Protein AF-0000000086944439 (afdb_homodimer)

Organism: Bombyx mandarina (NCBI:txid7092)

Structure (mmCIF, N/CA/C/O backbone):
data_AF-0000000086944439-model_v1
#
loop_
_entity.id
_entity.type
_entity.pdbx_description
1 polymer 'Uncharacterized protein LOC114242971 isoform X1'
#
loop_
_atom_site.group_PDB
_atom_site.id
_atom_site.type_symbol
_atom_site.label_atom_id
_atom_site.label_alt_id
_atom_site.label_comp_id
_atom_site.label_asym_id
_atom_site.label_entity_id
_atom_site.label_seq_id
_atom_site.pdbx_PDB_ins_code
_atom_site.Cartn_x
_atom_site.Cartn_y
_atom_site.Cartn_z
_atom_site.occupancy
_atom_site.B_iso_or_equiv
_atom_site.auth_seq_id
_atom_site.auth_comp_id
_atom_site.auth_asym_id
_atom_site.auth_atom_id
_atom_site.pdbx_PDB_model_num
ATOM 1 N N . MET A 1 1 ? 23.969 -6.934 -86.125 1 33.81 1 MET A N 1
ATOM 2 C CA . MET A 1 1 ? 22.812 -7.312 -85.312 1 33.81 1 MET A CA 1
ATOM 3 C C . MET A 1 1 ? 23.25 -7.699 -83.875 1 33.81 1 MET A C 1
ATOM 5 O O . MET A 1 1 ? 23.734 -8.812 -83.688 1 33.81 1 MET A O 1
ATOM 9 N N . GLU A 1 2 ? 23.938 -6.773 -83.125 1 45.03 2 GLU A N 1
ATOM 10 C CA . GLU A 1 2 ? 24.453 -6.695 -81.75 1 45.03 2 GLU A CA 1
ATOM 11 C C . GLU A 1 2 ? 23.359 -6.973 -80.75 1 45.03 2 GLU A C 1
ATOM 13 O O . GLU A 1 2 ? 22.328 -6.301 -80.75 1 45.03 2 GLU A O 1
ATOM 18 N N . LYS A 1 3 ? 23.062 -8.305 -80.375 1 44.44 3 LYS A N 1
ATOM 19 C CA . LYS A 1 3 ? 22.219 -8.852 -79.312 1 44.44 3 LYS A CA 1
ATOM 20 C C . LYS A 1 3 ? 22.484 -8.172 -78 1 44.44 3 LYS A C 1
ATOM 22 O O . LYS A 1 3 ? 23.641 -8.07 -77.562 1 44.44 3 LYS A O 1
ATOM 27 N N . LEU A 1 4 ? 21.719 -7.094 -77.688 1 44.31 4 LEU A N 1
ATOM 28 C CA . LEU A 1 4 ? 21.578 -6.375 -76.438 1 44.31 4 LEU A CA 1
ATOM 29 C C . LEU A 1 4 ? 21.25 -7.336 -75.25 1 44.31 4 LEU A C 1
ATOM 31 O O . LEU A 1 4 ? 20.156 -7.914 -75.25 1 44.31 4 LEU A O 1
ATOM 35 N N . VAL A 1 5 ? 22.156 -8.211 -74.938 1 44.09 5 VAL A N 1
ATOM 36 C CA . VAL A 1 5 ? 21.922 -9.047 -73.75 1 44.09 5 VAL A CA 1
ATOM 37 C C . VAL A 1 5 ? 21.641 -8.164 -72.562 1 44.09 5 VAL A C 1
ATOM 39 O O . VAL A 1 5 ? 22.5 -7.371 -72.125 1 44.09 5 VAL A O 1
ATOM 42 N N . LEU A 1 6 ? 20.406 -7.633 -72.438 1 39.06 6 LEU A N 1
ATOM 43 C CA . LEU A 1 6 ? 19.938 -6.941 -71.25 1 39.06 6 LEU A CA 1
ATOM 44 C C . LEU A 1 6 ? 20.141 -7.809 -70 1 39.06 6 LEU A C 1
ATOM 46 O O . LEU A 1 6 ? 19.547 -8.883 -69.875 1 39.06 6 LEU A O 1
ATOM 50 N N . CYS A 1 7 ? 21.344 -7.789 -69.375 1 41.06 7 CYS A N 1
ATOM 51 C CA . CYS A 1 7 ? 21.656 -8.367 -68.062 1 41.06 7 CYS A CA 1
ATOM 52 C C . CYS A 1 7 ? 20.75 -7.812 -67 1 41.06 7 CYS A C 1
ATOM 54 O O . CYS A 1 7 ? 20.797 -6.621 -66.688 1 41.06 7 CYS A O 1
ATOM 56 N N . LEU A 1 8 ? 19.453 -8.242 -67 1 41.47 8 LEU A N 1
ATOM 57 C CA . LEU A 1 8 ? 18.562 -7.922 -65.875 1 41.47 8 LEU A CA 1
ATOM 58 C C . LEU A 1 8 ? 19.203 -8.266 -64.562 1 41.47 8 LEU A C 1
ATOM 60 O O . LEU A 1 8 ? 19.5 -9.43 -64.312 1 41.47 8 LEU A O 1
ATOM 64 N N . VAL A 1 9 ? 20.094 -7.383 -64.062 1 43.81 9 VAL A N 1
ATOM 65 C CA . VAL A 1 9 ? 20.641 -7.426 -62.688 1 43.81 9 VAL A CA 1
ATOM 66 C C . VAL A 1 9 ? 19.5 -7.434 -61.688 1 43.81 9 VAL A C 1
ATOM 68 O O . VAL A 1 9 ? 18.75 -6.465 -61.562 1 43.81 9 VAL A O 1
ATOM 71 N N . LEU A 1 10 ? 18.781 -8.562 -61.531 1 42.03 10 LEU A N 1
ATOM 72 C CA . LEU A 1 10 ? 17.828 -8.695 -60.438 1 42.03 10 LEU A CA 1
ATOM 73 C C . LEU A 1 10 ? 18.469 -8.391 -59.094 1 42.03 10 LEU A C 1
ATOM 75 O O . LEU A 1 10 ? 19.406 -9.078 -58.688 1 42.03 10 LEU A O 1
ATOM 79 N N . PHE A 1 11 ? 18.594 -7.109 -58.719 1 45.41 11 PHE A N 1
ATOM 80 C CA . PHE A 1 11 ? 18.984 -6.68 -57.375 1 45.41 11 PHE A CA 1
ATOM 81 C C . PHE A 1 11 ? 18.094 -7.332 -56.312 1 45.41 11 PHE A C 1
ATOM 83 O O . PHE A 1 11 ? 16.906 -7.023 -56.219 1 45.41 11 PHE A O 1
ATOM 90 N N . ALA A 1 12 ? 18.266 -8.609 -56.062 1 46.25 12 ALA A N 1
ATOM 91 C CA . ALA A 1 12 ? 17.625 -9.227 -54.906 1 46.25 12 ALA A CA 1
ATOM 92 C C . ALA A 1 12 ? 17.875 -8.398 -53.656 1 46.25 12 ALA A C 1
ATOM 94 O O . ALA A 1 12 ? 19.016 -8.242 -53.219 1 46.25 12 ALA A O 1
ATOM 95 N N . VAL A 1 13 ? 17.188 -7.246 -53.531 1 44.31 13 VAL A N 1
ATOM 96 C CA . VAL A 1 13 ? 17.141 -6.543 -52.25 1 44.31 13 VAL A CA 1
ATOM 97 C C . VAL A 1 13 ? 16.891 -7.539 -51.125 1 44.31 13 VAL A C 1
ATOM 99 O O . VAL A 1 13 ? 15.844 -8.18 -51.062 1 44.31 13 VAL A O 1
ATOM 102 N N . VAL A 1 14 ? 17.938 -8.305 -50.75 1 45.06 14 VAL A N 1
ATOM 103 C CA . VAL A 1 14 ? 17.938 -9.023 -49.469 1 45.06 14 VAL A CA 1
ATOM 104 C C . VAL A 1 14 ? 17.5 -8.078 -48.344 1 45.06 14 VAL A C 1
ATOM 106 O O . VAL A 1 14 ? 18.188 -7.109 -48.062 1 45.06 14 VAL A O 1
ATOM 109 N N . ALA A 1 15 ? 16.188 -7.715 -48.375 1 39.72 15 ALA A N 1
ATOM 110 C CA . ALA A 1 15 ? 15.688 -7.09 -47.156 1 39.72 15 ALA A CA 1
ATOM 111 C C . ALA A 1 15 ? 16.25 -7.789 -45.938 1 39.72 15 ALA A C 1
ATOM 113 O O . ALA A 1 15 ? 15.914 -8.945 -45.656 1 39.72 15 ALA A O 1
ATOM 114 N N . VAL A 1 16 ? 17.531 -7.477 -45.594 1 40.31 16 VAL A N 1
ATOM 115 C CA . VAL A 1 16 ? 18.031 -7.762 -44.25 1 40.31 16 VAL A CA 1
ATOM 116 C C . VAL A 1 16 ? 16.984 -7.363 -43.188 1 40.31 16 VAL A C 1
ATOM 118 O O . VAL A 1 16 ? 16.75 -6.172 -42.969 1 40.31 16 VAL A O 1
ATOM 121 N N . GLN A 1 17 ? 15.719 -7.945 -43.25 1 35.09 17 GLN A N 1
ATOM 122 C CA . GLN A 1 17 ? 14.977 -7.766 -42.031 1 35.09 17 GLN A CA 1
ATOM 123 C C . GLN A 1 17 ? 15.898 -7.891 -40.812 1 35.09 17 GLN A C 1
ATOM 125 O O . GLN A 1 17 ? 16.406 -8.969 -40.531 1 35.09 17 GLN A O 1
ATOM 130 N N . ALA A 1 18 ? 16.703 -6.953 -40.531 1 36.53 18 ALA A N 1
ATOM 131 C CA . ALA A 1 18 ? 17.312 -6.863 -39.188 1 36.53 18 ALA A CA 1
ATOM 132 C C . ALA A 1 18 ? 16.297 -7.219 -38.094 1 36.53 18 ALA A C 1
ATOM 134 O O . ALA A 1 18 ? 15.383 -6.441 -37.812 1 36.53 18 ALA A O 1
ATOM 135 N N . ARG A 1 19 ? 15.898 -8.539 -38 1 34.03 19 ARG A N 1
ATOM 136 C CA . ARG A 1 19 ? 15.336 -8.906 -36.688 1 34.03 19 ARG A CA 1
ATOM 137 C C . ARG A 1 19 ? 16.125 -8.266 -35.562 1 34.03 19 ARG A C 1
ATOM 139 O O . ARG A 1 19 ? 17.328 -8.508 -35.406 1 34.03 19 ARG A O 1
ATOM 146 N N . HIS A 1 20 ? 15.891 -6.996 -35.344 1 32.09 20 HIS A N 1
ATOM 147 C CA . HIS A 1 20 ? 16.328 -6.527 -34.031 1 32.09 20 HIS A CA 1
ATOM 148 C C . HIS A 1 20 ? 16.156 -7.613 -33 1 32.09 20 HIS A C 1
ATOM 150 O O . HIS A 1 20 ? 15.031 -8.008 -32.688 1 32.09 20 HIS A O 1
ATOM 156 N N . GLN A 1 21 ? 17.047 -8.648 -33.031 1 26.58 21 GLN A N 1
ATOM 157 C CA . GLN A 1 21 ? 17.109 -9.523 -31.844 1 26.58 21 GLN A CA 1
ATOM 158 C C . GLN A 1 21 ? 17.125 -8.719 -30.562 1 26.58 21 GLN A C 1
ATOM 160 O O . GLN A 1 21 ? 17.938 -7.816 -30.375 1 26.58 21 GLN A O 1
ATOM 165 N N . PHE A 1 22 ? 15.969 -8.266 -30.062 1 31.28 22 PHE A N 1
ATOM 166 C CA . PHE A 1 22 ? 16.016 -7.855 -28.656 1 31.28 22 PHE A CA 1
ATOM 167 C C . PHE A 1 22 ? 17 -8.703 -27.875 1 31.28 22 PHE A C 1
ATOM 169 O O . PHE A 1 22 ? 17.062 -9.922 -28.062 1 31.28 22 PHE A O 1
ATOM 176 N N . PRO A 1 23 ? 18.141 -8.133 -27.531 1 33.22 23 PRO A N 1
ATOM 177 C CA . PRO A 1 23 ? 19.031 -8.984 -26.734 1 33.22 23 PRO A CA 1
ATOM 178 C C . PRO A 1 23 ? 18.281 -9.93 -25.797 1 33.22 23 PRO A C 1
ATOM 180 O O . PRO A 1 23 ? 17.359 -9.508 -25.094 1 33.22 23 PRO A O 1
ATOM 183 N N . ARG A 1 24 ? 18.109 -11.188 -26.141 1 28.16 24 ARG A N 1
ATOM 184 C CA . ARG A 1 24 ? 17.766 -12.25 -25.188 1 28.16 24 ARG A CA 1
ATOM 185 C C . ARG A 1 24 ? 18.484 -12.039 -23.859 1 28.16 24 ARG A C 1
ATOM 187 O O . ARG A 1 24 ? 19.703 -11.93 -23.812 1 28.16 24 ARG A O 1
ATOM 194 N N . VAL A 1 25 ? 17.984 -11.211 -22.938 1 34.41 25 VAL A N 1
ATOM 195 C CA . VAL A 1 25 ? 18.453 -11.484 -21.578 1 34.41 25 VAL A CA 1
ATOM 196 C C . VAL A 1 25 ? 18.859 -12.953 -21.453 1 34.41 25 VAL A C 1
ATOM 198 O O . VAL A 1 25 ? 18.062 -13.852 -21.734 1 34.41 25 VAL A O 1
ATOM 201 N N . SER A 1 26 ? 20.047 -13.344 -21.828 1 33.25 26 SER A N 1
ATOM 202 C CA . SER A 1 26 ? 20.516 -14.656 -21.375 1 33.25 26 SER A CA 1
ATOM 203 C C . SER A 1 26 ? 19.75 -15.109 -20.141 1 33.25 26 SER A C 1
ATOM 205 O O . SER A 1 26 ? 19.875 -14.508 -19.062 1 33.25 26 SER A O 1
ATOM 207 N N . GLU A 1 27 ? 18.5 -15.562 -20.312 1 36.06 27 GLU A N 1
ATOM 208 C CA . GLU A 1 27 ? 17.891 -16.359 -19.266 1 36.06 27 GLU A CA 1
ATOM 209 C C . GLU A 1 27 ? 18.906 -17.281 -18.594 1 36.06 27 GLU A C 1
ATOM 211 O O . GLU A 1 27 ? 19.344 -18.281 -19.188 1 36.06 27 GLU A O 1
ATOM 216 N N . ARG A 1 28 ? 20.016 -16.859 -18.109 1 35.91 28 ARG A N 1
ATOM 217 C CA . ARG A 1 28 ? 20.609 -17.891 -17.266 1 35.91 28 ARG A CA 1
ATOM 218 C C . ARG A 1 28 ? 19.562 -18.922 -16.828 1 35.91 28 ARG A C 1
ATOM 220 O O . ARG A 1 28 ? 18.484 -18.547 -16.391 1 35.91 28 ARG A O 1
ATOM 227 N N . LEU A 1 29 ? 19.578 -20.141 -17.281 1 39 29 LEU A N 1
ATOM 228 C CA . LEU A 1 29 ? 18.766 -21.328 -17.078 1 39 29 LEU A CA 1
ATOM 229 C C . LEU A 1 29 ? 18.094 -21.297 -15.703 1 39 29 LEU A C 1
ATOM 231 O O . LEU A 1 29 ? 16.875 -21.344 -15.602 1 39 29 LEU A O 1
ATOM 235 N N . GLY A 1 30 ? 18.672 -22.344 -14.75 1 38.16 30 GLY A N 1
ATOM 236 C CA . GLY A 1 30 ? 18.031 -23.25 -13.789 1 38.16 30 GLY A CA 1
ATOM 237 C C . GLY A 1 30 ? 17.578 -22.547 -12.523 1 38.16 30 GLY A C 1
ATOM 238 O O . GLY A 1 30 ? 17.047 -23.172 -11.617 1 38.16 30 GLY A O 1
ATOM 239 N N . GLU A 1 31 ? 18.531 -21.641 -12.031 1 48.97 31 GLU A N 1
ATOM 240 C CA . GLU A 1 31 ? 18.094 -21.359 -10.672 1 48.97 31 GLU A CA 1
ATOM 241 C C . GLU A 1 31 ? 16.812 -20.531 -10.656 1 48.97 31 GLU A C 1
ATOM 243 O O . GLU A 1 31 ? 16.703 -19.547 -11.391 1 48.97 31 GLU A O 1
ATOM 248 N N . PRO A 1 32 ? 15.664 -21.062 -10.312 1 55.81 32 PRO A N 1
ATOM 249 C CA . PRO A 1 32 ? 14.359 -20.406 -10.227 1 55.81 32 PRO A CA 1
ATOM 250 C C . PRO A 1 32 ? 14.461 -18.984 -9.695 1 55.81 32 PRO A C 1
ATOM 252 O O . PRO A 1 32 ? 15.156 -18.734 -8.711 1 55.81 32 PRO A O 1
ATOM 255 N N . PHE A 1 33 ? 14.453 -17.938 -10.633 1 65.19 33 PHE A N 1
ATOM 256 C CA . PHE A 1 33 ? 14.344 -16.562 -10.195 1 65.19 33 PHE A CA 1
ATOM 257 C C . PHE A 1 33 ? 13.391 -16.438 -9.016 1 65.19 33 PHE A C 1
ATOM 259 O O . PHE A 1 33 ? 12.242 -16.875 -9.086 1 65.19 33 PHE A O 1
ATOM 266 N N . ARG A 1 34 ? 14.109 -16.141 -7.926 1 79.31 34 ARG A N 1
ATOM 267 C CA . ARG A 1 34 ? 13.266 -15.961 -6.754 1 79.31 34 ARG A CA 1
ATOM 268 C C . ARG A 1 34 ? 12.75 -14.523 -6.664 1 79.31 34 ARG A C 1
ATOM 270 O O . ARG A 1 34 ? 13.531 -13.57 -6.754 1 79.31 34 ARG A O 1
ATOM 277 N N . ILE A 1 35 ? 11.586 -14.383 -6.703 1 88 35 ILE A N 1
ATOM 278 C CA . ILE A 1 35 ? 10.945 -13.086 -6.504 1 88 35 ILE A CA 1
ATOM 279 C C . ILE A 1 35 ? 11.555 -12.398 -5.289 1 88 35 ILE A C 1
ATOM 281 O O . ILE A 1 35 ? 11.773 -13.023 -4.25 1 88 35 ILE A O 1
ATOM 285 N N . GLY A 1 36 ? 11.898 -11.148 -5.516 1 90.06 36 GLY A N 1
ATOM 286 C CA . GLY A 1 36 ? 12.422 -10.375 -4.402 1 90.06 36 GLY A CA 1
ATOM 287 C C . GLY A 1 36 ? 13.938 -10.375 -4.344 1 90.06 36 GLY A C 1
ATOM 288 O O . GLY A 1 36 ? 14.531 -9.75 -3.459 1 90.06 36 GLY A O 1
ATOM 289 N N . GLU A 1 37 ? 14.5 -11.039 -5.266 1 90 37 GLU A N 1
ATOM 290 C CA . GLU A 1 37 ? 15.961 -11.078 -5.312 1 90 37 GLU A CA 1
ATOM 291 C C . GLU A 1 37 ? 16.484 -10.43 -6.59 1 90 37 GLU A C 1
ATOM 293 O O . GLU A 1 37 ? 15.734 -10.211 -7.539 1 90 37 GLU A O 1
ATOM 298 N N . TYR A 1 38 ? 17.75 -10 -6.504 1 92.19 38 TYR A N 1
ATOM 299 C CA . TYR A 1 38 ? 18.359 -9.453 -7.711 1 92.19 38 TYR A CA 1
ATOM 300 C C . TYR A 1 38 ? 19.641 -10.18 -8.055 1 92.19 38 TYR A C 1
ATOM 302 O O . TYR A 1 38 ? 20.297 -10.766 -7.176 1 92.19 38 TYR A O 1
ATOM 310 N N . ILE A 1 39 ? 19.938 -10.219 -9.305 1 92.12 39 ILE A N 1
ATOM 311 C CA . ILE A 1 39 ? 21.109 -10.875 -9.844 1 92.12 39 ILE A CA 1
ATOM 312 C C . ILE A 1 39 ? 22 -9.852 -10.539 1 92.12 39 ILE A C 1
ATOM 314 O O . ILE A 1 39 ? 21.516 -9.039 -11.328 1 92.12 39 ILE A O 1
ATOM 318 N N . LYS A 1 40 ? 23.266 -9.969 -10.258 1 92 40 LYS A N 1
ATOM 319 C CA . LYS A 1 40 ? 24.203 -9.023 -10.867 1 92 40 LYS A CA 1
ATOM 320 C C . LYS A 1 40 ? 24.344 -9.273 -12.367 1 92 40 LYS A C 1
ATOM 322 O O . LYS A 1 40 ? 24.406 -10.43 -12.805 1 92 40 LYS A O 1
ATOM 327 N N . VAL A 1 41 ? 24.391 -8.211 -13.062 1 95.56 41 VAL A N 1
ATOM 328 C CA . VAL A 1 41 ? 24.547 -8.281 -14.516 1 95.56 41 VAL A CA 1
ATOM 329 C C . VAL A 1 41 ? 25.562 -7.242 -14.977 1 95.56 41 VAL A C 1
ATOM 331 O O . VAL A 1 41 ? 26.031 -6.434 -14.18 1 95.56 41 VAL A O 1
ATOM 334 N N . VAL A 1 42 ? 25.953 -7.359 -16.234 1 94.81 42 VAL A N 1
ATOM 335 C CA . VAL A 1 42 ? 26.828 -6.348 -16.812 1 94.81 42 VAL A CA 1
ATOM 336 C C . VAL A 1 42 ? 26.062 -5.039 -17 1 94.81 42 VAL A C 1
ATOM 338 O O . VAL A 1 42 ? 24.87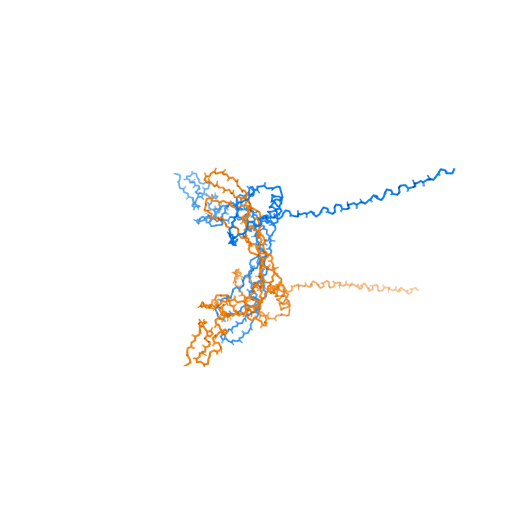5 -5.051 -17.359 1 94.81 42 VAL A O 1
ATOM 341 N N . CYS A 1 43 ? 26.781 -3.947 -16.812 1 95.25 43 CYS A N 1
ATOM 342 C CA . CYS A 1 43 ? 26.172 -2.643 -17.031 1 95.25 43 CYS A CA 1
ATOM 343 C C . CYS A 1 43 ? 26.094 -2.312 -18.516 1 95.25 43 CYS A C 1
ATOM 345 O O . CYS A 1 43 ? 27.125 -2.236 -19.188 1 95.25 43 CYS A O 1
ATOM 347 N N . THR A 1 44 ? 24.953 -2.242 -19 1 96.62 44 THR A N 1
ATOM 348 C CA . THR A 1 44 ? 24.766 -1.871 -20.391 1 96.62 44 THR A CA 1
ATOM 349 C C . THR A 1 44 ? 23.984 -0.571 -20.5 1 96.62 44 THR A C 1
ATOM 351 O O . THR A 1 44 ? 23.25 -0.2 -19.578 1 96.62 44 THR A O 1
ATOM 354 N N . SER A 1 45 ? 24.141 0.113 -21.656 1 97.06 45 SER A N 1
ATOM 355 C CA . SER A 1 45 ? 23.406 1.353 -21.891 1 97.06 45 SER A CA 1
ATOM 356 C C . SER A 1 45 ? 21.906 1.109 -21.938 1 97.06 45 SER A C 1
ATOM 358 O O . SER A 1 45 ? 21.125 1.944 -21.484 1 97.06 45 SER A O 1
ATOM 360 N N . GLU A 1 46 ? 21.562 0 -22.5 1 96.5 46 GLU A N 1
ATOM 361 C CA . GLU A 1 46 ? 20.141 -0.344 -22.578 1 96.5 46 GLU A CA 1
ATOM 362 C C . GLU A 1 46 ? 19.516 -0.47 -21.188 1 96.5 46 GLU A C 1
ATOM 364 O O . GLU A 1 46 ? 18.469 0.117 -20.922 1 96.5 46 GLU A O 1
ATOM 369 N N . LEU A 1 47 ? 20.156 -1.156 -20.375 1 96.06 47 LEU A N 1
ATOM 370 C CA . LEU A 1 47 ? 19.656 -1.347 -19.016 1 96.06 47 LEU A CA 1
ATOM 371 C C . LEU A 1 47 ? 19.656 -0.031 -18.25 1 96.06 47 LEU A C 1
ATOM 373 O O . LEU A 1 47 ? 18.75 0.237 -17.453 1 96.06 47 LEU A O 1
ATOM 377 N N . SER A 1 48 ? 20.641 0.701 -18.484 1 96.12 48 SER A N 1
ATOM 378 C CA . SER A 1 48 ? 20.719 2 -17.828 1 96.12 48 SER A CA 1
ATOM 379 C C . SER A 1 48 ? 19.594 2.92 -18.266 1 96.12 48 SER A C 1
ATOM 381 O O . SER A 1 48 ? 19 3.617 -17.438 1 96.12 48 SER A O 1
ATOM 383 N N . ASN A 1 49 ? 19.359 2.951 -19.578 1 97.19 49 ASN A N 1
ATOM 384 C CA . ASN A 1 49 ? 18.266 3.764 -20.094 1 97.19 49 ASN A CA 1
ATOM 385 C C . ASN A 1 49 ? 16.922 3.332 -19.516 1 97.19 49 ASN A C 1
ATOM 387 O O . ASN A 1 49 ? 16.094 4.176 -19.156 1 97.19 49 ASN A O 1
ATOM 391 N N . GLU A 1 50 ? 16.703 2.08 -19.453 1 97.31 50 GLU A N 1
ATOM 392 C CA . GLU A 1 50 ? 15.461 1.562 -18.875 1 97.31 50 GLU A CA 1
ATOM 393 C C . GLU A 1 50 ? 15.336 1.943 -17.406 1 97.31 50 GLU A C 1
ATOM 395 O O . GLU A 1 50 ? 14.266 2.354 -16.953 1 97.31 50 GLU A O 1
ATOM 400 N N . AR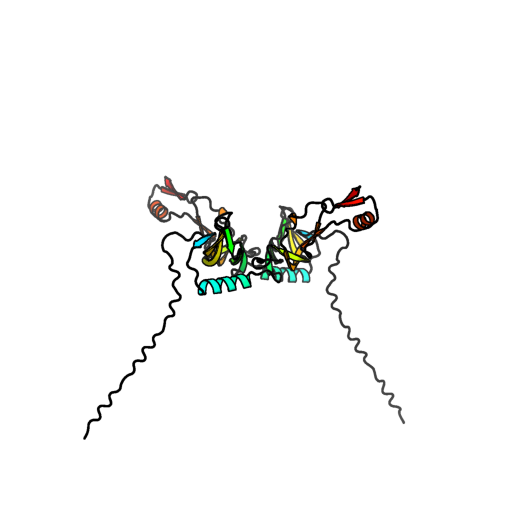G A 1 51 ? 16.375 1.781 -16.703 1 96.38 51 ARG A N 1
ATOM 401 C CA . ARG A 1 51 ? 16.375 2.148 -15.297 1 96.38 51 ARG A CA 1
ATOM 402 C C . ARG A 1 51 ? 16.016 3.619 -15.109 1 96.38 51 ARG A C 1
ATOM 404 O O . ARG A 1 51 ? 15.234 3.969 -14.219 1 96.38 51 ARG A O 1
ATOM 411 N N . ASP A 1 52 ? 16.609 4.438 -15.93 1 95.25 52 ASP A N 1
ATOM 412 C CA . ASP A 1 52 ? 16.344 5.871 -15.844 1 95.25 52 ASP A CA 1
ATOM 413 C C . ASP A 1 52 ? 14.867 6.172 -16.094 1 95.25 52 ASP A C 1
ATOM 415 O O . ASP A 1 52 ? 14.281 7.02 -15.422 1 95.25 52 ASP A O 1
ATOM 419 N N . HIS A 1 53 ? 14.344 5.508 -17.078 1 96.69 53 HIS A N 1
ATOM 420 C CA . HIS A 1 53 ? 12.93 5.688 -17.375 1 96.69 53 HIS A CA 1
ATOM 421 C C . HIS A 1 53 ? 12.055 5.277 -16.203 1 96.69 53 HIS A C 1
ATOM 423 O O . HIS A 1 53 ? 11.117 5.992 -15.836 1 96.69 53 HIS A O 1
ATOM 429 N N . ILE A 1 54 ? 12.375 4.195 -15.617 1 96.19 54 ILE A N 1
ATOM 430 C CA . ILE A 1 54 ? 11.633 3.688 -14.469 1 96.19 54 ILE A CA 1
ATOM 431 C C . ILE A 1 54 ? 11.758 4.656 -13.297 1 96.19 54 ILE A C 1
ATOM 433 O O . ILE A 1 54 ? 10.773 4.934 -12.602 1 96.19 54 ILE A O 1
ATOM 437 N N . MET A 1 55 ? 12.922 5.16 -13.07 1 93.88 55 MET A N 1
ATOM 438 C CA . MET A 1 55 ? 13.164 6.098 -11.977 1 93.88 55 MET A CA 1
ATOM 439 C C . MET A 1 55 ? 12.375 7.383 -12.172 1 93.88 55 MET A C 1
ATOM 441 O O . MET A 1 55 ? 11.805 7.922 -11.219 1 93.88 55 MET A O 1
ATOM 445 N N . GLU A 1 56 ? 12.359 7.844 -13.383 1 93.56 56 GLU A N 1
ATOM 446 C CA . GLU A 1 56 ? 11.617 9.07 -13.68 1 93.56 56 GLU A CA 1
ATOM 447 C C . GLU A 1 56 ? 10.133 8.898 -13.398 1 93.56 56 GLU A C 1
ATOM 449 O O . GLU A 1 56 ? 9.492 9.789 -12.836 1 93.56 56 GLU A O 1
ATOM 454 N N . LYS A 1 57 ? 9.648 7.781 -13.75 1 94.81 57 LYS A N 1
ATOM 455 C CA . LYS A 1 57 ? 8.234 7.504 -13.539 1 94.81 57 LYS A CA 1
ATOM 456 C C . LYS A 1 57 ? 7.918 7.363 -12.055 1 94.81 57 LYS A C 1
ATOM 458 O O . LYS A 1 57 ? 6.785 7.602 -11.625 1 94.81 57 LYS A O 1
ATOM 463 N N . SER A 1 58 ? 8.914 7.023 -11.242 1 94.69 58 SER A N 1
ATOM 464 C CA . SER A 1 58 ? 8.695 6.699 -9.836 1 94.69 58 SER A CA 1
ATOM 465 C C . SER A 1 58 ? 9.133 7.844 -8.93 1 94.69 58 SER A C 1
ATOM 467 O O . SER A 1 58 ? 9.156 7.699 -7.707 1 94.69 58 SER A O 1
ATOM 469 N N . ARG A 1 59 ? 9.492 8.93 -9.516 1 93.12 59 ARG A N 1
ATOM 470 C CA . ARG A 1 59 ? 9.969 10.062 -8.734 1 93.12 59 ARG A CA 1
ATOM 471 C C . ARG A 1 59 ? 8.82 10.695 -7.945 1 93.12 59 ARG A C 1
ATOM 473 O O . ARG A 1 59 ? 7.668 10.656 -8.375 1 93.12 59 ARG A O 1
ATOM 480 N N . CYS A 1 60 ? 9.227 11.242 -6.828 1 93.94 60 CYS A N 1
ATOM 481 C CA . CYS A 1 60 ? 8.266 12.016 -6.047 1 93.94 60 CYS A CA 1
ATOM 482 C C . CYS A 1 60 ? 7.793 13.242 -6.816 1 93.94 60 CYS A C 1
ATOM 484 O O . CYS A 1 60 ? 8.586 13.914 -7.469 1 93.94 60 CYS A O 1
ATOM 486 N N . GLY A 1 61 ? 6.551 13.484 -6.836 1 92.88 61 GLY A N 1
ATOM 487 C CA . GLY A 1 61 ? 5.902 14.594 -7.512 1 92.88 61 GLY A CA 1
ATOM 488 C C . GLY A 1 61 ? 4.484 14.844 -7.035 1 92.88 61 GLY A C 1
ATOM 489 O O . GLY A 1 61 ? 4.238 14.953 -5.836 1 92.88 61 GLY A O 1
ATOM 490 N N . GLU A 1 62 ? 3.635 14.93 -7.98 1 95.56 62 GLU A N 1
ATOM 491 C CA . GLU A 1 62 ? 2.229 15.102 -7.625 1 95.56 62 GLU A CA 1
ATOM 492 C C . GLU A 1 62 ? 1.682 13.867 -6.922 1 95.56 62 GLU A C 1
ATOM 494 O O . GLU A 1 62 ? 2.121 12.742 -7.191 1 95.56 62 GLU A O 1
ATOM 499 N N . PRO A 1 63 ? 0.75 14.172 -6.027 1 97.88 63 PRO A N 1
ATOM 500 C CA . PRO A 1 63 ? 0.144 13 -5.383 1 97.88 63 PRO A CA 1
ATOM 501 C C . PRO A 1 63 ? -0.41 12 -6.391 1 97.88 63 PRO A C 1
ATOM 503 O O . PRO A 1 63 ? -0.918 12.391 -7.445 1 97.88 63 PRO A O 1
ATOM 506 N N . LYS A 1 64 ? -0.286 10.781 -6.086 1 97.25 64 LYS A N 1
ATOM 507 C CA . LYS A 1 64 ? -0.739 9.695 -6.949 1 97.25 64 LYS A CA 1
ATOM 508 C C . LYS A 1 64 ? -1.874 8.906 -6.297 1 97.25 64 LYS A C 1
ATOM 510 O O . LYS A 1 64 ? -2.051 8.961 -5.078 1 97.25 64 LYS A O 1
ATOM 515 N N . ASP A 1 65 ? -2.607 8.219 -7.133 1 95.94 65 ASP A N 1
ATOM 516 C CA . ASP A 1 65 ? -3.705 7.406 -6.609 1 95.94 65 ASP A CA 1
ATOM 517 C C . ASP A 1 65 ? -3.18 6.148 -5.922 1 95.94 65 ASP A C 1
ATOM 519 O O . ASP A 1 65 ? -2.43 5.375 -6.52 1 95.94 65 ASP A O 1
ATOM 523 N N . VAL A 1 66 ? -3.545 6.043 -4.734 1 96.19 66 VAL A N 1
ATOM 524 C CA . VAL A 1 66 ? -3.209 4.848 -3.969 1 96.19 66 VAL A CA 1
ATOM 525 C C . VAL A 1 66 ? -4.48 4.219 -3.404 1 96.19 66 VAL A C 1
ATOM 527 O O . VAL A 1 66 ? -5.418 4.93 -3.027 1 96.19 66 VAL A O 1
ATOM 530 N N . PHE A 1 67 ? -4.488 2.941 -3.367 1 94.94 67 PHE A N 1
ATOM 531 C CA . PHE A 1 67 ? -5.652 2.195 -2.906 1 94.94 67 PHE A CA 1
ATOM 532 C C . PHE A 1 67 ? -5.664 2.094 -1.386 1 94.94 67 PHE A C 1
ATOM 534 O O . PHE A 1 67 ? -4.758 1.51 -0.79 1 94.94 67 PHE A O 1
ATOM 541 N N . VAL A 1 68 ? -6.676 2.637 -0.74 1 94.75 68 VAL A N 1
ATOM 542 C CA . VAL A 1 68 ? -6.715 2.691 0.718 1 94.75 68 VAL A CA 1
ATOM 543 C C . VAL A 1 68 ? -7.957 1.97 1.232 1 94.75 68 VAL A C 1
ATOM 545 O O . VAL A 1 68 ? -9.047 2.119 0.673 1 94.75 68 VAL A O 1
ATOM 548 N N . GLN A 1 69 ? -7.781 1.257 2.332 1 93 69 GLN A N 1
ATOM 549 C CA . GLN A 1 69 ? -8.883 0.534 2.957 1 93 69 GLN A CA 1
ATOM 550 C C . GLN A 1 69 ? -9.672 1.44 3.896 1 93 69 GLN A C 1
ATOM 552 O O . GLN A 1 69 ? -9.094 2.258 4.613 1 93 69 GLN A O 1
ATOM 557 N N . LEU A 1 70 ? -10.945 1.244 3.91 1 93.31 70 LEU A N 1
ATOM 558 C CA . LEU A 1 70 ? -11.828 1.936 4.844 1 93.31 70 LEU A CA 1
ATOM 559 C C . LEU A 1 70 ? -12.281 1 5.961 1 93.31 70 LEU A C 1
ATOM 561 O O . LEU A 1 70 ? -13.242 0.244 5.793 1 93.31 70 LEU A O 1
ATOM 565 N N . LYS A 1 71 ? -11.672 1.184 7.066 1 92.5 71 LYS A N 1
ATOM 566 C CA . LYS A 1 71 ? -11.938 0.287 8.188 1 92.5 71 LYS A CA 1
ATOM 567 C C . LYS A 1 71 ? -13.203 0.696 8.93 1 92.5 71 LYS A C 1
ATOM 569 O O . LYS A 1 71 ? -13.438 1.884 9.172 1 92.5 71 LYS A O 1
ATOM 574 N N . PRO A 1 72 ? -13.961 -0.292 9.32 1 92.12 72 PRO A N 1
ATOM 575 C CA . PRO A 1 72 ? -15.141 0.052 10.109 1 92.12 72 PRO A CA 1
ATOM 576 C C . PRO A 1 72 ? -14.805 0.482 11.531 1 92.12 72 PRO A C 1
ATOM 578 O O . PRO A 1 72 ? -13.719 0.17 12.031 1 92.12 72 PRO A O 1
ATOM 581 N N . ASN A 1 73 ? -15.703 1.105 12.195 1 88.75 73 ASN A N 1
ATOM 582 C CA . ASN A 1 73 ? -15.508 1.569 13.562 1 88.75 73 ASN A CA 1
ATOM 583 C C . ASN A 1 73 ? -15.703 0.441 14.57 1 88.75 73 ASN A C 1
ATOM 585 O O . ASN A 1 73 ? -15.195 0.506 15.688 1 88.75 73 ASN A O 1
ATOM 589 N N . SER A 1 74 ? -16.422 -0.562 14.07 1 89.5 74 SER A N 1
ATOM 590 C CA . SER A 1 74 ? -16.75 -1.689 14.938 1 89.5 74 SER A CA 1
ATOM 591 C C . SER A 1 74 ? -16.625 -3.014 14.195 1 89.5 74 SER A C 1
ATOM 593 O O . SER A 1 74 ? -16.859 -3.08 12.992 1 89.5 74 SER A O 1
ATOM 595 N N . PRO A 1 75 ? -16.281 -4.027 14.984 1 89.19 75 PRO A N 1
ATOM 596 C CA . PRO A 1 75 ? -16.109 -5.332 14.344 1 89.19 75 PRO A CA 1
ATOM 597 C C . PRO A 1 75 ? -17.406 -5.867 13.742 1 89.19 75 PRO A C 1
ATOM 599 O O . PRO A 1 75 ? -17.375 -6.742 12.875 1 89.19 75 PRO A O 1
ATOM 602 N N . HIS A 1 76 ? -18.5 -5.453 14.234 1 90.06 76 HIS A N 1
ATOM 603 C CA . HIS A 1 76 ? -19.766 -5.992 13.75 1 90.06 76 HIS A CA 1
ATOM 604 C C . HIS A 1 76 ? -20.297 -5.172 12.586 1 90.06 76 HIS A C 1
ATOM 606 O O . HIS A 1 76 ? -21.391 -5.434 12.094 1 90.06 76 HIS A O 1
ATOM 612 N N . GLU A 1 77 ? -19.547 -4.211 12.242 1 90.81 77 GLU A N 1
ATOM 613 C CA . GLU A 1 77 ? -19.984 -3.354 11.148 1 90.81 77 GLU A CA 1
ATOM 614 C C . GLU A 1 77 ? -19.172 -3.605 9.883 1 90.81 77 GLU A C 1
ATOM 616 O O . GLU A 1 77 ? -18 -3.994 9.969 1 90.81 77 GLU A O 1
ATOM 621 N N . LEU A 1 78 ? -19.859 -3.422 8.781 1 89.94 78 LEU A N 1
ATOM 622 C CA . LEU A 1 78 ? -19.203 -3.465 7.477 1 89.94 78 LEU A CA 1
ATOM 623 C C . LEU A 1 78 ? -19.375 -2.139 6.742 1 89.94 78 LEU A C 1
ATOM 625 O O . LEU A 1 78 ? -20.438 -1.529 6.785 1 89.94 78 LEU A O 1
ATOM 629 N N . VAL A 1 79 ? -18.328 -1.758 6.105 1 92.31 79 VAL A N 1
ATOM 630 C CA . VAL A 1 79 ? -18.344 -0.494 5.379 1 92.31 79 VAL A CA 1
ATOM 631 C C . VAL A 1 79 ? -18.297 -0.764 3.877 1 92.31 79 VAL A C 1
ATOM 633 O O . VAL A 1 79 ? -17.5 -1.582 3.41 1 92.31 79 VAL A O 1
ATOM 636 N N . SER A 1 80 ? -19.141 -0.002 3.172 1 92.25 80 SER A N 1
ATOM 637 C CA . SER A 1 80 ? -19.172 -0.135 1.72 1 92.25 80 SER A CA 1
ATOM 638 C C . SER A 1 80 ? -19.188 1.23 1.04 1 92.25 80 SER A C 1
ATOM 640 O O . SER A 1 80 ? -20.109 2.016 1.232 1 92.25 80 SER A O 1
ATOM 642 N N . PRO A 1 81 ? -18.266 1.476 0.093 1 93.06 81 PRO A N 1
ATOM 643 C CA . PRO A 1 81 ? -17.172 0.566 -0.263 1 93.06 81 PRO A CA 1
ATOM 644 C C . PRO A 1 81 ? -16.156 0.395 0.865 1 93.06 81 PRO A C 1
ATOM 646 O O . PRO A 1 81 ? -16.047 1.261 1.735 1 93.06 81 PRO A O 1
ATOM 649 N N . SER A 1 82 ? -15.422 -0.746 0.771 1 91.75 82 SER A N 1
ATOM 650 C CA . SER A 1 82 ? -14.453 -1.059 1.82 1 91.75 82 SER A CA 1
ATOM 651 C C . SER A 1 82 ? -13.086 -0.468 1.506 1 91.75 82 SER A C 1
ATOM 653 O O . SER A 1 82 ? -12.195 -0.476 2.354 1 91.75 82 SER A O 1
ATOM 655 N N . ALA A 1 83 ? -12.93 0.017 0.296 1 94.38 83 ALA A N 1
ATOM 656 C CA . ALA A 1 83 ? -11.672 0.648 -0.098 1 94.38 83 ALA A CA 1
ATOM 657 C C . ALA A 1 83 ? -11.891 1.634 -1.243 1 94.38 83 ALA A C 1
ATOM 659 O O . ALA A 1 83 ? -12.836 1.493 -2.02 1 94.38 83 ALA A O 1
ATOM 660 N N . VAL A 1 84 ? -10.992 2.551 -1.359 1 95.56 84 VAL A N 1
ATOM 661 C CA . VAL A 1 84 ? -11.148 3.586 -2.377 1 95.56 84 VAL A CA 1
ATOM 662 C C . VAL A 1 84 ? -9.773 4.09 -2.816 1 95.56 84 VAL A C 1
ATOM 664 O O . VAL A 1 84 ? -8.781 3.877 -2.121 1 95.56 84 VAL A O 1
ATOM 667 N N . TRP A 1 85 ? -9.766 4.691 -3.996 1 96.69 85 TRP A N 1
ATOM 668 C CA . TRP A 1 85 ? -8.562 5.379 -4.465 1 96.69 85 TRP A CA 1
ATOM 669 C C . TRP A 1 85 ? -8.477 6.781 -3.871 1 96.69 85 TRP A C 1
ATOM 671 O O . TRP A 1 85 ? -9.43 7.559 -3.949 1 96.69 85 TRP A O 1
ATOM 681 N N . VAL A 1 86 ? -7.363 7.047 -3.297 1 97.06 86 VAL A N 1
ATOM 682 C CA . VAL A 1 86 ? -7.125 8.359 -2.699 1 97.06 86 VAL A CA 1
ATOM 683 C C . VAL A 1 86 ? -5.773 8.898 -3.16 1 97.06 86 VAL A C 1
ATOM 685 O O . VAL A 1 86 ? -4.82 8.133 -3.336 1 97.06 86 VAL A O 1
ATOM 688 N N . LYS A 1 87 ? -5.68 10.172 -3.279 1 97.94 87 LYS A N 1
ATOM 689 C CA . LYS A 1 87 ? -4.414 10.797 -3.652 1 97.94 87 LYS A CA 1
ATOM 690 C C . LYS A 1 87 ? -3.436 10.797 -2.482 1 97.94 87 LYS A C 1
ATOM 692 O O . LYS A 1 87 ? -3.75 11.305 -1.404 1 97.94 87 LYS A O 1
ATOM 697 N N . ASN A 1 88 ? -2.301 10.195 -2.633 1 97.06 88 ASN A N 1
ATOM 698 C CA . ASN A 1 88 ? -1.238 10.117 -1.636 1 97.06 88 ASN A CA 1
ATOM 699 C C . ASN A 1 88 ? 0.13 10.391 -2.25 1 97.06 88 ASN A C 1
ATOM 701 O O . ASN A 1 88 ? 0.33 10.188 -3.449 1 97.06 88 ASN A O 1
ATOM 705 N N . CYS A 1 89 ? 0.958 10.852 -1.387 1 95.88 89 CYS A N 1
ATOM 706 C CA . CYS A 1 89 ? 2.326 11.078 -1.838 1 95.88 89 CYS A CA 1
ATOM 707 C C . CYS A 1 89 ? 3.129 9.789 -1.824 1 95.88 89 CYS A C 1
ATOM 709 O O . CYS A 1 89 ? 3.283 9.156 -0.777 1 95.88 89 CYS A O 1
ATOM 711 N N . VAL A 1 90 ? 3.502 9.414 -2.973 1 94.56 90 VAL A N 1
ATOM 712 C CA . VAL A 1 90 ? 4.375 8.258 -3.135 1 94.56 90 VAL A CA 1
ATOM 713 C C . VAL A 1 90 ? 5.445 8.562 -4.18 1 94.56 90 VAL A C 1
ATOM 715 O O . VAL A 1 90 ? 5.207 9.32 -5.121 1 94.56 90 VAL A O 1
ATOM 718 N N . GLY A 1 91 ? 6.645 8.008 -3.93 1 93.25 91 GLY A N 1
ATOM 719 C CA . GLY A 1 91 ? 7.73 8.211 -4.875 1 93.25 91 GLY A CA 1
ATOM 720 C C . GLY A 1 91 ? 9.102 8.188 -4.227 1 93.25 91 GLY A C 1
ATOM 721 O O . GLY A 1 91 ? 9.211 8.156 -2.998 1 93.25 91 GLY A O 1
ATOM 722 N N . ILE A 1 92 ? 10.094 8.141 -5.066 1 92.12 92 ILE A N 1
ATOM 723 C CA . ILE A 1 92 ? 11.461 8.102 -4.562 1 92.12 92 ILE A CA 1
ATOM 724 C C . ILE A 1 92 ? 12.062 9.508 -4.582 1 92.12 92 ILE A C 1
ATOM 726 O O . ILE A 1 92 ? 11.719 10.32 -5.438 1 92.12 92 ILE A O 1
ATOM 730 N N . CYS A 1 93 ? 12.875 9.742 -3.631 1 88.38 93 CYS A N 1
ATOM 731 C CA . CYS A 1 93 ? 13.586 11.016 -3.527 1 88.38 93 CYS A CA 1
ATOM 732 C C . CYS A 1 93 ? 15.086 10.82 -3.736 1 88.38 93 CYS A C 1
ATOM 734 O O . CYS A 1 93 ? 15.883 11.656 -3.316 1 88.38 93 CYS A O 1
ATOM 736 N N . ASP A 1 94 ? 15.727 9.672 -4.281 1 66.94 94 ASP A N 1
ATOM 737 C CA . ASP A 1 94 ? 17.078 9.133 -4.344 1 66.94 94 ASP A CA 1
ATOM 738 C C . ASP A 1 94 ? 18.078 10.211 -4.754 1 66.94 94 ASP A C 1
ATOM 740 O O . ASP A 1 94 ? 19.234 10.195 -4.312 1 66.94 94 ASP A O 1
ATOM 744 N N . TYR A 1 95 ? 17.875 10.875 -6.004 1 56.78 95 TYR A N 1
ATOM 745 C CA . TYR A 1 95 ? 19.094 11.539 -6.473 1 56.78 95 TYR A CA 1
ATOM 746 C C . TYR A 1 95 ? 19.641 12.484 -5.406 1 56.78 95 TYR A C 1
ATOM 748 O O . TYR A 1 95 ? 20.828 12.438 -5.074 1 56.78 95 TYR A O 1
ATOM 756 N N . ASP A 1 96 ? 19.094 13.625 -5.309 1 49.19 96 ASP A N 1
ATOM 757 C CA . ASP A 1 96 ? 19.641 14.781 -4.617 1 49.19 96 ASP A CA 1
ATOM 758 C C . ASP A 1 96 ? 19.172 14.836 -3.17 1 49.19 96 ASP A C 1
ATOM 760 O O . ASP A 1 96 ? 19.891 15.297 -2.287 1 49.19 96 ASP A O 1
ATOM 764 N N . ASN A 1 97 ? 18 14.312 -2.924 1 52.22 97 ASN A N 1
ATOM 765 C CA . ASN A 1 97 ? 17.391 14.609 -1.632 1 52.22 97 ASN A CA 1
ATOM 766 C C . ASN A 1 97 ? 17.094 13.336 -0.85 1 52.22 97 ASN A C 1
ATOM 768 O O . ASN A 1 97 ? 16.656 12.336 -1.428 1 52.22 97 ASN A O 1
ATOM 772 N N . GLU A 1 98 ? 18.062 12.906 0.03 1 62.5 98 GLU A N 1
ATOM 773 C CA . GLU A 1 98 ? 17.797 11.852 1.007 1 62.5 98 GLU A CA 1
ATOM 774 C C . GLU A 1 98 ? 16.422 12.023 1.637 1 62.5 98 GLU A C 1
ATOM 776 O O . GLU A 1 98 ? 15.914 13.141 1.742 1 62.5 98 GLU A O 1
ATOM 781 N N . GLY A 1 99 ? 15.633 11.102 1.513 1 80.25 99 GLY A N 1
ATOM 782 C CA . GLY A 1 99 ? 14.461 11.219 2.361 1 80.25 99 GLY A CA 1
ATOM 783 C C . GLY A 1 99 ? 13.258 10.469 1.821 1 80.25 99 GLY A C 1
ATOM 784 O O . GLY A 1 99 ? 13.398 9.508 1.062 1 80.25 99 GLY A O 1
ATOM 785 N N . SER A 1 100 ? 12.195 10.828 2.32 1 86.25 100 SER A N 1
ATOM 786 C CA . SER A 1 100 ? 10.922 10.195 1.996 1 86.25 100 SER A CA 1
ATOM 787 C C . SER A 1 100 ? 9.969 11.195 1.346 1 86.25 100 SER A C 1
ATOM 789 O O . SER A 1 100 ? 10.062 12.398 1.575 1 86.25 100 SER A O 1
ATOM 791 N N . CYS A 1 101 ? 9.211 10.703 0.436 1 91.81 101 CYS A N 1
ATOM 792 C CA . CYS A 1 101 ? 8.172 11.5 -0.199 1 91.81 101 CYS A CA 1
ATOM 793 C C . CYS A 1 101 ? 7.004 11.734 0.756 1 91.81 101 CYS A C 1
ATOM 795 O O . CYS A 1 101 ? 6.254 10.812 1.066 1 91.81 101 CYS A O 1
ATOM 797 N N . ILE A 1 102 ? 6.828 12.977 1.179 1 90.38 102 ILE A N 1
ATOM 798 C CA . ILE A 1 102 ? 5.848 13.242 2.225 1 90.38 102 ILE A CA 1
ATOM 799 C C . ILE A 1 102 ? 4.855 14.297 1.737 1 90.38 102 ILE A C 1
ATOM 801 O O . ILE A 1 102 ? 5.129 15.023 0.778 1 90.38 102 ILE A O 1
ATOM 805 N N . ALA A 1 103 ? 3.674 14.359 2.396 1 93.44 103 ALA A N 1
ATOM 806 C CA . ALA A 1 103 ? 2.658 15.359 2.08 1 93.44 103 ALA A CA 1
ATOM 807 C C . ALA A 1 103 ? 2.994 16.703 2.721 1 93.44 103 ALA A C 1
ATOM 809 O O . ALA A 1 103 ? 3.227 16.781 3.93 1 93.44 103 ALA A O 1
ATOM 810 N N . THR A 1 104 ? 3.021 17.734 1.985 1 92.62 104 THR A N 1
ATOM 811 C CA . THR A 1 104 ? 3.242 19.062 2.525 1 92.62 104 THR A CA 1
ATOM 812 C C . THR A 1 104 ? 1.918 19.812 2.701 1 92.62 104 THR A C 1
ATOM 814 O O . THR A 1 104 ? 1.851 20.812 3.41 1 92.62 104 THR A O 1
ATOM 817 N N . GLU A 1 105 ? 0.948 19.344 2.066 1 93.88 105 GLU A N 1
ATOM 818 C CA . GLU A 1 105 ? -0.42 19.844 2.188 1 93.88 105 GLU A CA 1
ATOM 819 C C . GLU A 1 105 ? -1.43 18.703 2.088 1 93.88 105 GLU A C 1
ATOM 821 O O . GLU A 1 105 ? -1.293 17.812 1.24 1 93.88 105 GLU A O 1
ATOM 826 N N . THR A 1 106 ? -2.396 18.734 2.957 1 94.81 106 THR A N 1
ATOM 827 C CA . THR A 1 106 ? -3.41 17.672 2.959 1 94.81 106 THR A CA 1
ATOM 828 C C . THR A 1 106 ? -4.809 18.281 3.059 1 94.81 106 THR A C 1
ATOM 830 O O . THR A 1 106 ? -4.961 19.453 3.385 1 94.81 106 THR A O 1
ATOM 833 N N . LYS A 1 107 ? -5.75 17.547 2.697 1 96.25 107 LYS A N 1
ATOM 834 C CA . LYS A 1 107 ? -7.16 17.875 2.883 1 96.25 107 LYS A CA 1
ATOM 835 C C . LYS A 1 107 ? -7.961 16.641 3.309 1 96.25 107 LYS A C 1
ATOM 837 O O . LYS A 1 107 ? -7.477 15.516 3.197 1 96.25 107 LYS A O 1
ATOM 842 N N . ILE A 1 108 ? -9.07 16.891 3.9 1 95.81 108 ILE A N 1
ATOM 843 C CA . ILE A 1 108 ? -9.945 15.805 4.301 1 95.81 108 ILE A CA 1
ATOM 844 C C . ILE A 1 108 ? -11.016 15.578 3.234 1 95.81 108 ILE A C 1
ATOM 846 O O . ILE A 1 108 ? -11.719 16.516 2.848 1 95.81 108 ILE A O 1
ATOM 850 N N . ARG A 1 109 ? -11.102 14.43 2.707 1 95.94 109 ARG A N 1
ATOM 851 C CA . ARG A 1 109 ? -12.148 14.016 1.769 1 95.94 109 ARG A CA 1
ATOM 852 C C . ARG A 1 109 ? -13.211 13.18 2.463 1 95.94 109 ARG A C 1
ATOM 854 O O . ARG A 1 109 ? -12.891 12.234 3.189 1 95.94 109 ARG A O 1
ATOM 861 N N . HIS A 1 110 ? -14.398 13.547 2.221 1 95.69 11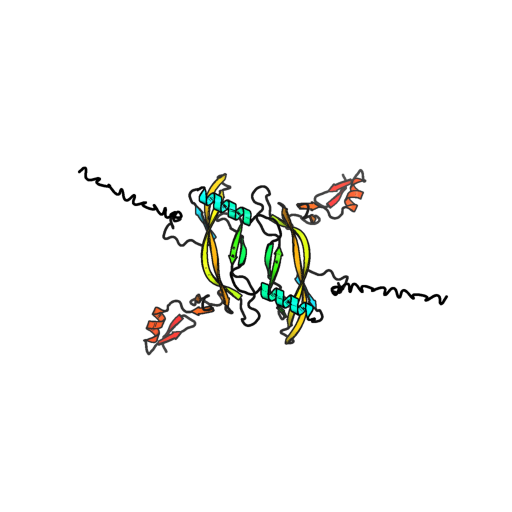0 HIS A N 1
ATOM 862 C CA . HIS A 1 110 ? -15.516 12.797 2.789 1 95.69 110 HIS A CA 1
ATOM 863 C C . HIS A 1 110 ? -16.109 11.844 1.766 1 95.69 110 HIS A C 1
ATOM 865 O O . HIS A 1 110 ? -16.781 12.273 0.818 1 95.69 110 HIS A O 1
ATOM 871 N N . ILE A 1 111 ? -16.016 10.641 2.043 1 97.31 111 ILE A N 1
ATOM 872 C CA . ILE A 1 111 ? -16.453 9.617 1.102 1 97.31 111 ILE A CA 1
ATOM 873 C C . ILE A 1 111 ? -17.797 9.047 1.548 1 97.31 111 ILE A C 1
ATOM 875 O O . ILE A 1 111 ? -17.938 8.547 2.67 1 97.31 111 ILE A O 1
ATOM 879 N N . PRO A 1 112 ? -18.781 9.125 0.681 1 97.5 112 PRO A N 1
ATOM 880 C CA . PRO A 1 112 ? -20.047 8.484 1.037 1 97.5 112 PRO A CA 1
ATOM 881 C C . PRO A 1 112 ? -19.938 6.961 1.119 1 97.5 112 PRO A C 1
ATOM 883 O O . PRO A 1 112 ? -19.406 6.328 0.201 1 97.5 112 PRO A O 1
ATOM 886 N N . VAL A 1 113 ? -20.453 6.43 2.223 1 96.12 113 VAL A N 1
ATOM 887 C CA . VAL A 1 113 ? -20.375 4.984 2.41 1 96.12 113 VAL A CA 1
ATOM 888 C C . VAL A 1 113 ? -21.703 4.465 2.957 1 96.12 113 VAL A C 1
ATOM 890 O O . VAL A 1 113 ? -22.547 5.246 3.41 1 96.12 113 VAL A O 1
ATOM 893 N N . ARG A 1 114 ? -21.922 3.172 2.84 1 94.56 114 ARG A N 1
ATOM 894 C CA . ARG A 1 114 ? -22.984 2.443 3.525 1 94.56 114 ARG A CA 1
ATOM 895 C C . ARG A 1 114 ? -22.438 1.6 4.664 1 94.56 114 ARG A C 1
ATOM 897 O O . ARG A 1 114 ? -21.391 0.964 4.516 1 94.56 114 ARG A O 1
ATOM 904 N N . ILE A 1 115 ? -23.078 1.651 5.75 1 92.94 115 ILE A N 1
ATOM 905 C CA . ILE A 1 115 ? -22.688 0.863 6.91 1 92.94 115 ILE A CA 1
ATOM 906 C C . ILE A 1 115 ? -23.719 -0.228 7.176 1 92.94 115 ILE A C 1
ATOM 908 O O . ILE A 1 115 ? -24.906 0.059 7.312 1 92.94 115 ILE A O 1
ATOM 912 N N . TYR A 1 116 ? -23.234 -1.423 7.141 1 91.88 116 TYR A N 1
ATOM 913 C CA . TYR A 1 116 ? -24.094 -2.545 7.492 1 91.88 116 TYR A CA 1
ATOM 914 C C . TYR A 1 116 ? -23.812 -3.029 8.914 1 91.88 116 TYR A C 1
ATOM 916 O O . TYR A 1 116 ? -22.672 -3.379 9.234 1 91.88 116 TYR A O 1
ATOM 924 N N . ASN A 1 117 ? -24.797 -3.047 9.672 1 90.25 117 ASN A N 1
ATOM 925 C CA . ASN A 1 117 ? -24.672 -3.531 11.047 1 90.25 117 ASN A CA 1
ATOM 926 C C . ASN A 1 117 ? -25.156 -4.977 11.172 1 90.25 117 ASN A C 1
ATOM 928 O O . ASN A 1 117 ? -26.344 -5.254 11.047 1 90.25 117 ASN A O 1
ATOM 932 N N . GLY A 1 118 ? -24.219 -5.836 11.523 1 89.38 118 GLY A N 1
ATOM 933 C CA . GLY A 1 118 ? -24.531 -7.254 11.617 1 89.38 118 GLY A CA 1
ATOM 934 C C . GLY A 1 118 ? -25.422 -7.594 12.805 1 89.38 118 GLY A C 1
ATOM 935 O O . GLY A 1 118 ? -26.156 -8.578 12.766 1 89.38 118 GLY A O 1
ATOM 936 N N . ASN A 1 119 ? -25.391 -6.871 13.852 1 91.06 119 ASN A N 1
ATOM 937 C CA . ASN A 1 119 ? -26.219 -7.113 15.031 1 91.06 119 ASN A CA 1
ATOM 938 C C . ASN A 1 119 ? -27.688 -6.773 14.766 1 91.06 119 ASN A C 1
ATOM 940 O O . ASN A 1 119 ? -28.578 -7.523 15.164 1 91.06 119 ASN A O 1
ATOM 944 N N . THR A 1 120 ? -27.906 -5.676 14.109 1 91.81 120 THR A N 1
ATOM 945 C CA . THR A 1 120 ? -29.266 -5.199 13.883 1 91.81 120 THR A CA 1
ATOM 946 C C . THR A 1 120 ? -29.75 -5.555 12.477 1 91.81 120 THR A C 1
ATOM 948 O O . THR A 1 120 ? -30.938 -5.438 12.172 1 91.81 120 THR A O 1
ATOM 951 N N . ASN A 1 121 ? -28.766 -5.922 11.609 1 92.19 121 ASN A N 1
ATOM 952 C CA . ASN A 1 121 ? -29.047 -6.219 10.203 1 92.19 121 ASN A CA 1
ATOM 953 C C . ASN A 1 121 ? -29.609 -5.004 9.477 1 92.19 121 ASN A C 1
ATOM 955 O O . ASN A 1 121 ? -30.516 -5.133 8.656 1 92.19 121 ASN A O 1
ATOM 959 N N . LYS A 1 122 ? -29.266 -3.906 9.898 1 92.5 122 LYS A N 1
ATOM 960 C CA . LYS A 1 122 ? -29.688 -2.654 9.289 1 92.5 122 LYS A CA 1
ATOM 961 C C . LYS A 1 122 ? -28.547 -1.976 8.547 1 92.5 122 LYS A C 1
ATOM 963 O O . LYS A 1 122 ? -27.375 -2.139 8.922 1 92.5 122 LYS A O 1
ATOM 968 N N . GLU A 1 123 ? -28.984 -1.253 7.527 1 94.06 123 GLU A N 1
ATOM 969 C CA . GLU A 1 123 ? -28.016 -0.473 6.75 1 94.06 123 GLU A CA 1
ATOM 970 C C . GLU A 1 123 ? -28.25 1.024 6.938 1 94.06 123 GLU A C 1
ATOM 972 O O . GLU A 1 123 ? -29.391 1.481 7.016 1 94.06 123 GLU A O 1
ATOM 977 N N . SER A 1 124 ? -27.203 1.752 7.031 1 94.81 124 SER A N 1
ATOM 978 C CA . SER A 1 124 ? -27.281 3.203 7.16 1 94.81 124 SER A CA 1
ATOM 979 C C . SER A 1 124 ? -26.281 3.898 6.242 1 94.81 124 SER A C 1
ATOM 981 O O . SER A 1 124 ? -25.328 3.271 5.758 1 94.81 124 SER A O 1
ATOM 983 N N . CYS A 1 125 ? -26.641 5.184 6 1 96.62 125 CYS A N 1
ATOM 984 C CA . CYS 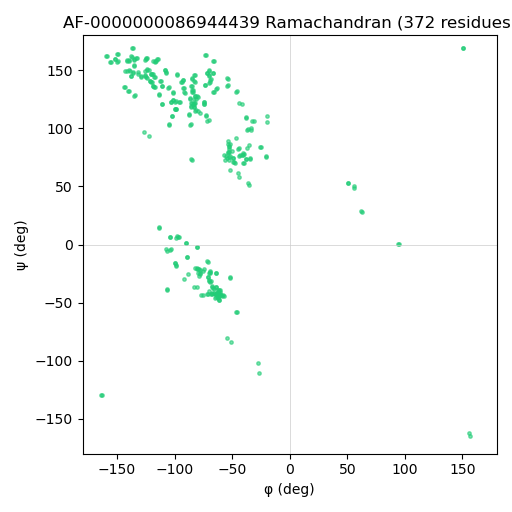A 1 125 ? -25.734 6.008 5.215 1 96.62 125 CYS A CA 1
ATOM 985 C C . CYS A 1 125 ? -24.781 6.777 6.121 1 96.62 125 CYS A C 1
ATOM 987 O O . CYS A 1 125 ? -25.156 7.203 7.215 1 96.62 125 CYS A O 1
ATOM 989 N N . ALA A 1 126 ? -23.547 6.848 5.605 1 96.31 126 ALA A N 1
ATOM 990 C CA . ALA A 1 126 ? -22.547 7.594 6.359 1 96.31 126 ALA A CA 1
ATOM 991 C C . ALA A 1 126 ? -21.516 8.234 5.426 1 96.31 126 ALA A C 1
ATOM 993 O O . ALA A 1 126 ? -21.5 7.949 4.227 1 96.31 126 ALA A O 1
ATOM 994 N N . THR A 1 127 ? -20.797 9.148 5.93 1 96.5 127 THR A N 1
ATOM 995 C CA . THR A 1 127 ? -19.641 9.711 5.234 1 96.5 127 THR A CA 1
ATOM 996 C C . THR A 1 127 ? -18.344 9.367 5.961 1 96.5 127 THR A C 1
ATOM 998 O O . THR A 1 127 ? -18.25 9.531 7.18 1 96.5 127 THR A O 1
ATOM 1001 N N . TYR A 1 128 ? -17.422 8.852 5.242 1 96.62 128 TYR A N 1
ATOM 1002 C CA . TYR A 1 128 ? -16.125 8.422 5.766 1 96.62 128 TYR A CA 1
ATOM 1003 C C . TYR A 1 128 ? -15.055 9.477 5.508 1 96.62 128 TYR A C 1
ATOM 1005 O O . TYR A 1 128 ? -14.812 9.852 4.359 1 96.62 128 TYR A O 1
ATOM 1013 N N . ALA A 1 129 ? -14.398 9.945 6.547 1 96.62 129 ALA A N 1
ATOM 1014 C CA . ALA A 1 129 ? -13.359 10.961 6.398 1 96.62 129 ALA A CA 1
ATOM 1015 C C . ALA A 1 129 ? -12.008 10.328 6.078 1 96.62 129 ALA A C 1
ATOM 1017 O O . ALA A 1 129 ? -11.492 9.523 6.855 1 96.62 129 ALA A O 1
ATOM 1018 N N . VAL A 1 130 ? -11.484 10.727 4.969 1 96.62 130 VAL A N 1
ATOM 1019 C CA . VAL A 1 130 ? -10.18 10.219 4.559 1 96.62 130 VAL A CA 1
ATOM 1020 C C . VAL A 1 130 ? -9.242 11.391 4.273 1 96.62 130 VAL A C 1
ATOM 1022 O O . VAL A 1 130 ? -9.672 12.43 3.764 1 96.62 130 VAL A O 1
ATOM 1025 N N . GLU A 1 131 ? -8.016 11.141 4.609 1 95.56 131 GLU A N 1
ATOM 1026 C CA . GLU A 1 131 ? -7.027 12.172 4.305 1 95.56 131 GLU A CA 1
ATOM 1027 C C . GLU A 1 131 ? -6.527 12.047 2.869 1 95.56 131 GLU A C 1
ATOM 1029 O O . GLU A 1 131 ? -6.164 10.953 2.424 1 95.56 131 GLU A O 1
ATOM 1034 N N . GLU A 1 132 ? -6.52 13.125 2.197 1 97 132 GLU A N 1
ATOM 1035 C CA . GLU A 1 132 ? -5.984 13.203 0.841 1 97 132 GLU A CA 1
ATOM 1036 C C . GLU A 1 132 ? -4.816 14.18 0.762 1 97 132 GLU A C 1
ATOM 1038 O O . GLU A 1 132 ? -4.852 15.25 1.377 1 97 132 GLU A O 1
ATOM 1043 N N . HIS A 1 133 ? -3.797 13.75 0.072 1 97 133 HIS A N 1
ATOM 1044 C CA . HIS A 1 133 ? -2.643 14.625 -0.107 1 97 133 HIS A CA 1
ATOM 1045 C C . HIS A 1 133 ? -2.842 15.562 -1.291 1 97 133 HIS A C 1
ATOM 1047 O O . HIS A 1 133 ? -3.363 15.156 -2.33 1 97 133 HIS A O 1
ATOM 1053 N N . VAL A 1 134 ? -2.473 16.797 -1.062 1 97.62 134 VAL A N 1
ATOM 1054 C CA . VAL A 1 134 ? -2.678 17.812 -2.094 1 97.62 134 VAL A CA 1
ATOM 1055 C C . VAL A 1 134 ? -1.338 18.188 -2.73 1 97.62 134 VAL A C 1
ATOM 1057 O O . VAL A 1 134 ? -1.252 18.375 -3.947 1 97.62 134 VAL A O 1
ATOM 1060 N N . LYS A 1 135 ? -0.307 18.266 -1.932 1 96.75 135 LYS A N 1
ATOM 1061 C CA . LYS A 1 135 ? 1.05 18.562 -2.389 1 96.75 135 LYS A CA 1
ATOM 1062 C C . LYS A 1 135 ? 2.062 17.641 -1.709 1 96.75 135 LYS A C 1
ATOM 1064 O O . LYS A 1 135 ? 1.868 17.234 -0.561 1 96.75 135 LYS A O 1
ATOM 1069 N N . CYS A 1 136 ? 3.037 17.391 -2.473 1 94.38 136 CYS A N 1
ATOM 1070 C CA . CYS A 1 136 ? 4.055 16.484 -1.944 1 94.38 136 CYS A CA 1
ATOM 1071 C C . CYS A 1 136 ? 5.438 17.125 -2.01 1 94.38 136 CYS A C 1
ATOM 1073 O O . CYS A 1 136 ? 5.645 18.094 -2.748 1 94.38 136 CYS A O 1
ATOM 1075 N N . GLY A 1 137 ? 6.312 16.641 -1.225 1 89.31 137 GLY A N 1
ATOM 1076 C CA . GLY A 1 137 ? 7.715 17.016 -1.232 1 89.31 137 GLY A CA 1
ATOM 1077 C C . GLY A 1 137 ? 8.625 15.984 -0.602 1 89.31 137 GLY A C 1
ATOM 1078 O O . GLY A 1 137 ? 8.148 15.055 0.058 1 89.31 137 GLY A O 1
ATOM 1079 N N . CYS A 1 138 ? 9.891 16.109 -0.918 1 89.19 138 CYS A N 1
ATOM 1080 C CA . CYS A 1 138 ? 10.883 15.219 -0.323 1 89.19 138 CYS A CA 1
ATOM 1081 C C . CYS A 1 138 ? 11.461 15.82 0.952 1 89.19 138 CYS A C 1
ATOM 1083 O O . CYS A 1 138 ? 11.758 17.016 1.001 1 89.19 138 CYS A O 1
ATOM 1085 N N . CYS A 1 139 ? 11.523 14.938 1.921 1 86.62 139 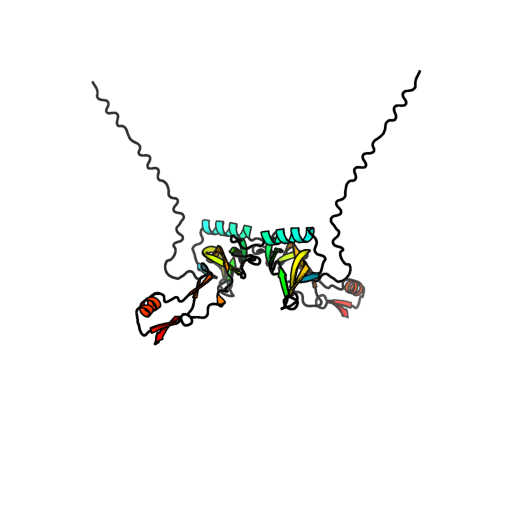CYS A N 1
ATOM 1086 C CA . CYS A 1 139 ? 12.031 15.383 3.213 1 86.62 139 CYS A CA 1
ATOM 1087 C C . CYS A 1 139 ? 12.922 14.32 3.84 1 86.62 139 CYS A C 1
ATOM 1089 O O . CYS A 1 139 ? 12.562 13.141 3.893 1 86.62 139 CYS A O 1
ATOM 1091 N N . ALA A 1 140 ? 14.07 14.711 4.305 1 82.5 140 ALA A N 1
ATOM 1092 C CA . ALA A 1 140 ? 15.039 13.781 4.887 1 82.5 140 ALA A CA 1
ATOM 1093 C C . ALA A 1 140 ? 14.648 13.414 6.316 1 82.5 140 ALA A C 1
ATOM 1095 O O . ALA A 1 140 ? 15.109 12.398 6.852 1 82.5 140 ALA A O 1
ATOM 1096 N N . LEU A 1 141 ? 13.867 14.219 6.922 1 76.75 141 LEU A N 1
ATOM 1097 C CA . LEU A 1 141 ? 13.43 13.93 8.281 1 76.75 141 LEU A CA 1
ATOM 1098 C C . LEU A 1 141 ? 12.117 13.148 8.273 1 76.75 141 LEU A C 1
ATOM 1100 O O . LEU A 1 141 ? 11.242 13.398 7.445 1 76.75 141 LEU A O 1
ATOM 1104 N N . SER A 1 142 ? 12.109 12.125 9.016 1 69.5 142 SER A N 1
ATOM 1105 C CA . SER A 1 142 ? 10.82 11.461 9.219 1 69.5 142 SER A CA 1
ATOM 1106 C C . SER A 1 142 ? 10.016 12.148 10.32 1 69.5 142 SER A C 1
ATOM 1108 O O . SER A 1 142 ? 10.586 12.742 11.234 1 69.5 142 SER A O 1
ATOM 1110 N N . PRO A 1 143 ? 8.641 12.141 10.117 1 66.81 143 PRO A N 1
ATOM 1111 C CA . PRO A 1 143 ? 7.828 12.758 11.164 1 66.81 143 PRO A CA 1
ATOM 1112 C C . PRO A 1 143 ? 8.141 12.211 12.555 1 66.81 143 PRO A C 1
ATOM 1114 O O . PRO A 1 143 ? 8.102 12.953 13.539 1 66.81 143 PRO A O 1
ATOM 1117 N N . ASP A 1 144 ? 8.578 11 12.617 1 72.25 144 ASP A N 1
ATOM 1118 C CA . ASP A 1 144 ? 8.828 10.383 13.914 1 72.25 144 ASP A CA 1
ATOM 1119 C C . ASP A 1 144 ? 10.18 10.82 14.477 1 72.25 144 ASP A C 1
ATOM 1121 O O . ASP A 1 144 ? 10.477 10.57 15.648 1 72.25 144 ASP A O 1
ATOM 1125 N N . HIS A 1 145 ? 10.805 11.57 13.703 1 78.31 145 HIS A N 1
ATOM 1126 C CA . HIS A 1 145 ? 12.133 12.023 14.094 1 78.31 145 HIS A CA 1
ATOM 1127 C C . HIS A 1 145 ? 12.055 13.148 15.125 1 78.31 145 HIS A C 1
ATOM 1129 O O . HIS A 1 145 ? 12.945 13.305 15.953 1 78.31 145 HIS A O 1
ATOM 1135 N N . CYS A 1 146 ? 10.961 13.852 15.102 1 84.62 146 CYS A N 1
ATOM 1136 C CA . CYS A 1 146 ? 10.82 14.984 16.016 1 84.62 146 CYS A CA 1
ATOM 1137 C C . CYS A 1 146 ? 10.289 14.539 17.359 1 84.62 146 CYS A C 1
ATOM 1139 O O . CYS A 1 146 ? 9.109 14.211 17.5 1 84.62 146 CYS A O 1
ATOM 1141 N N . VAL A 1 147 ? 11.227 14.477 18.312 1 83.5 147 VAL A N 1
ATOM 1142 C CA . VAL A 1 147 ? 10.859 14.039 19.656 1 83.5 147 VAL A CA 1
ATOM 1143 C C . VAL A 1 147 ? 10.078 15.141 20.359 1 83.5 147 VAL A C 1
ATOM 1145 O O . VAL A 1 147 ? 10.43 16.312 20.266 1 83.5 147 VAL A O 1
ATOM 1148 N N . SER A 1 148 ? 9.016 14.688 21.031 1 87.31 148 SER A N 1
ATOM 1149 C CA . SER A 1 148 ? 8.258 15.664 21.812 1 87.31 148 SER A CA 1
ATOM 1150 C C . SER A 1 148 ? 9.164 16.422 22.781 1 87.31 148 SER A C 1
ATOM 1152 O O . SER A 1 148 ? 10.07 15.844 23.375 1 87.31 148 SER A O 1
ATOM 1154 N N . PRO A 1 149 ? 9.016 17.734 22.906 1 90.06 149 PRO A N 1
ATOM 1155 C CA . PRO A 1 149 ? 7.836 18.531 22.562 1 90.06 149 PRO A CA 1
ATOM 1156 C C . PRO A 1 149 ? 7.949 19.172 21.172 1 90.06 149 PRO A C 1
ATOM 1158 O O . PRO A 1 149 ? 7.109 20 20.797 1 90.06 149 PRO A O 1
ATOM 1161 N N . ARG A 1 150 ? 8.969 18.812 20.5 1 89.88 150 ARG A N 1
ATOM 1162 C CA . ARG A 1 150 ? 9.117 19.359 19.141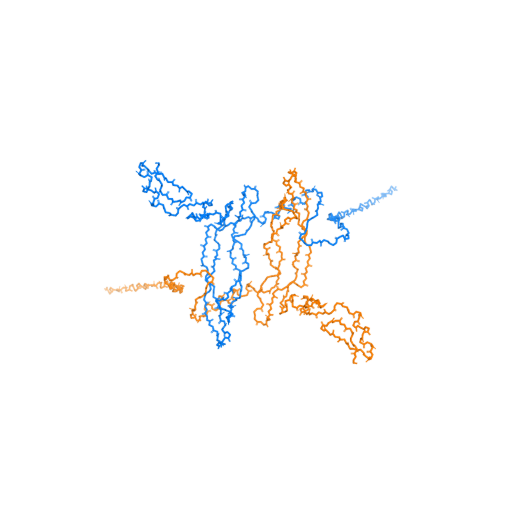 1 89.88 150 ARG A CA 1
ATOM 1163 C C . ARG A 1 150 ? 8.094 18.734 18.188 1 89.88 150 ARG A C 1
ATOM 1165 O O . ARG A 1 150 ? 7.672 17.594 18.391 1 89.88 150 ARG A O 1
ATOM 1172 N N . VAL A 1 151 ? 7.684 19.562 17.234 1 88.94 151 VAL A N 1
ATOM 1173 C CA . VAL A 1 151 ? 6.688 19.109 16.266 1 88.94 151 VAL A CA 1
ATOM 1174 C C . VAL A 1 151 ? 7.266 19.188 14.859 1 88.94 151 VAL A C 1
ATOM 1176 O O . VAL A 1 151 ? 8.016 20.109 14.531 1 88.94 151 VAL A O 1
ATOM 1179 N N . PHE A 1 152 ? 6.828 18.234 14.039 1 88.44 152 PHE A N 1
ATOM 1180 C CA . PHE A 1 152 ? 7.316 18.125 12.672 1 88.44 152 PHE A CA 1
ATOM 1181 C C . PHE A 1 152 ? 6.5 19.016 11.742 1 88.44 152 PHE A C 1
ATOM 1183 O O . PHE A 1 152 ? 5.27 19.016 11.797 1 88.44 152 PHE A O 1
ATOM 1190 N N . ASN A 1 153 ? 7.32 19.859 11.055 1 86.12 153 ASN A N 1
ATOM 1191 C CA . ASN A 1 153 ? 6.711 20.656 10 1 86.12 153 ASN A CA 1
ATOM 1192 C C . ASN A 1 153 ? 7.004 20.078 8.617 1 86.12 153 ASN A C 1
ATOM 1194 O O . ASN A 1 153 ? 8.117 20.219 8.102 1 86.12 153 ASN A O 1
ATOM 1198 N N . PRO A 1 154 ? 6.027 19.562 7.988 1 85.06 154 PRO A N 1
ATOM 1199 C CA . PRO A 1 154 ? 6.262 18.906 6.703 1 85.06 154 PRO A CA 1
ATOM 1200 C C . PRO A 1 154 ? 6.609 19.891 5.59 1 85.06 154 PRO A C 1
ATOM 1202 O O . PRO A 1 154 ? 7.328 19.547 4.652 1 85.06 154 PRO A O 1
ATOM 1205 N N . ARG A 1 155 ? 6.117 21.062 5.645 1 83.06 155 ARG A N 1
ATOM 1206 C CA . ARG A 1 155 ? 6.359 22.062 4.602 1 83.06 155 ARG A CA 1
ATOM 1207 C C . ARG A 1 155 ? 7.82 22.5 4.59 1 83.06 155 ARG A C 1
ATOM 1209 O O . ARG A 1 155 ? 8.414 22.672 3.521 1 83.06 155 ARG A O 1
ATOM 1216 N N . LYS A 1 156 ? 8.32 22.562 5.754 1 85.31 156 LYS A N 1
ATOM 1217 C CA . LYS A 1 156 ? 9.703 23.031 5.863 1 85.31 156 LYS A CA 1
ATOM 1218 C C . LYS A 1 156 ? 10.656 21.859 6.102 1 85.31 156 LYS A C 1
ATOM 1220 O O . LYS A 1 156 ? 11.875 22.047 6.109 1 85.31 156 LYS A O 1
ATOM 1225 N N . CYS A 1 157 ? 10.055 20.75 6.238 1 85.62 157 CYS A N 1
ATOM 1226 C CA . CYS A 1 157 ? 10.844 19.578 6.562 1 85.62 157 CYS A CA 1
ATOM 1227 C C . CYS A 1 157 ? 11.766 19.844 7.75 1 85.62 157 CYS A C 1
ATOM 1229 O O . CYS A 1 157 ? 12.977 19.625 7.664 1 85.62 157 CYS A O 1
ATOM 1231 N N . SER A 1 158 ? 11.148 20.328 8.828 1 86.69 158 SER A N 1
ATOM 1232 C CA . SER A 1 158 ? 11.93 20.688 10.008 1 86.69 158 SER A CA 1
ATOM 1233 C C . SER A 1 158 ? 11.117 20.5 11.289 1 86.69 158 SER A C 1
ATOM 1235 O O . SER A 1 158 ? 9.891 20.344 11.234 1 86.69 158 SER A O 1
ATOM 1237 N N . CYS A 1 159 ? 11.953 20.344 12.344 1 88.69 159 CYS A N 1
ATOM 1238 C CA . CYS A 1 159 ? 11.312 20.312 13.656 1 88.69 159 CYS A CA 1
ATOM 1239 C C . CYS A 1 159 ? 11.281 21.703 14.281 1 88.69 159 CYS A C 1
ATOM 1241 O O . CYS A 1 159 ? 12.195 22.516 14.055 1 88.69 159 CYS A O 1
ATOM 1243 N N . HIS A 1 160 ? 10.219 21.953 14.859 1 88.75 160 HIS A N 1
ATOM 1244 C CA . HIS A 1 160 ? 10.156 23.25 15.516 1 88.75 160 HIS A CA 1
ATOM 1245 C C . HIS A 1 160 ? 9.422 23.172 16.844 1 88.75 160 HIS A C 1
ATOM 1247 O O . HIS A 1 160 ? 8.734 22.172 17.125 1 88.75 160 HIS A O 1
ATOM 1253 N N . CYS A 1 161 ? 9.68 24.109 17.688 1 92.25 161 CYS A N 1
ATOM 1254 C CA . CYS A 1 161 ? 8.961 24.234 18.953 1 92.25 161 CYS A CA 1
ATOM 1255 C C . CYS A 1 161 ? 7.621 24.938 18.75 1 92.25 161 CYS A C 1
ATOM 1257 O O . CYS A 1 161 ? 7.574 26.031 18.203 1 92.25 161 CYS A O 1
ATOM 1259 N N . PRO A 1 162 ? 6.586 24.266 19.188 1 92.25 162 PRO A N 1
ATOM 1260 C CA . PRO A 1 162 ? 5.266 24.859 18.953 1 92.25 162 PRO A CA 1
ATOM 1261 C C . PRO A 1 162 ? 5.02 26.109 19.781 1 92.25 162 PRO A C 1
ATOM 1263 O O . PRO A 1 162 ? 4.18 26.938 19.422 1 92.25 162 PRO A O 1
ATOM 1266 N N . ASN A 1 163 ? 5.68 26.281 20.891 1 92.25 163 ASN A N 1
ATOM 1267 C CA . ASN A 1 163 ? 5.477 27.406 21.781 1 92.25 163 ASN A CA 1
ATOM 1268 C C . ASN A 1 163 ? 6.309 28.609 21.359 1 92.25 163 ASN A C 1
ATOM 1270 O O . ASN A 1 163 ? 7.207 29.047 22.094 1 92.25 163 ASN A O 1
ATOM 1274 N N . ILE A 1 164 ? 5.84 29.188 20.312 1 91.12 164 ILE A N 1
ATOM 1275 C CA . ILE A 1 164 ? 6.578 30.297 19.688 1 91.12 164 ILE A CA 1
ATOM 1276 C C . ILE A 1 164 ? 6.559 31.516 20.609 1 91.12 164 ILE A C 1
ATOM 1278 O O . ILE A 1 164 ? 7.566 32.188 20.766 1 91.12 164 ILE A O 1
ATOM 1282 N N . GLU A 1 165 ? 5.379 31.797 21.219 1 93.38 165 GLU A N 1
ATOM 1283 C CA . GLU A 1 165 ? 5.25 32.969 22.109 1 93.38 165 GLU A CA 1
ATOM 1284 C C . GLU A 1 165 ? 6.18 32.844 23.312 1 93.38 165 GLU A C 1
ATOM 1286 O O . GLU A 1 165 ? 6.793 33.812 23.734 1 93.38 165 GLU A O 1
ATOM 1291 N N . ASP A 1 166 ? 6.27 31.609 23.828 1 93.5 166 ASP A N 1
ATOM 1292 C CA . ASP A 1 166 ? 7.188 31.391 24.953 1 93.5 166 ASP A CA 1
ATOM 1293 C C . ASP A 1 166 ? 8.625 31.688 24.547 1 93.5 166 ASP A C 1
ATOM 1295 O O . ASP A 1 166 ? 9.383 32.281 25.328 1 93.5 166 ASP A O 1
ATOM 1299 N N . ARG A 1 167 ? 8.977 31.344 23.422 1 93.62 167 ARG A N 1
ATOM 1300 C CA . ARG A 1 167 ? 10.32 31.594 22.922 1 93.62 167 ARG A CA 1
ATOM 1301 C C . ARG A 1 167 ? 10.578 33.094 22.766 1 93.62 167 ARG A C 1
ATOM 1303 O O . ARG A 1 167 ? 11.633 33.594 23.172 1 93.62 167 ARG A O 1
ATOM 1310 N N . ARG A 1 168 ? 9.625 33.781 22.281 1 93.44 168 ARG A N 1
ATOM 1311 C CA . ARG A 1 168 ? 9.758 35.219 22.078 1 93.44 168 ARG A CA 1
ATOM 1312 C C . ARG A 1 168 ? 9.953 35.938 23.422 1 93.44 168 ARG A C 1
ATOM 1314 O O . ARG A 1 168 ? 10.766 36.875 23.516 1 93.44 168 ARG A O 1
ATOM 1321 N N . GLU A 1 169 ? 9.18 35.5 24.359 1 94 169 GLU A N 1
ATOM 1322 C CA . GLU A 1 169 ? 9.305 36.094 25.688 1 94 169 GLU A CA 1
ATOM 1323 C C . GLU A 1 169 ? 10.641 35.719 26.344 1 94 169 GLU A C 1
ATOM 1325 O O . GLU A 1 169 ? 11.25 36.531 27.031 1 94 169 GLU A O 1
ATOM 1330 N N . CYS A 1 170 ? 11.055 34.594 26 1 94.19 170 CYS A N 1
ATOM 1331 C CA . CYS A 1 170 ? 12.297 34.094 26.578 1 94.19 170 CYS A CA 1
ATOM 1332 C C . CYS A 1 170 ? 13.492 34.875 26.062 1 94.19 170 CYS A C 1
ATOM 1334 O O . CYS A 1 170 ? 14.383 35.219 26.844 1 94.19 170 CYS A O 1
ATOM 1336 N N . VAL A 1 171 ? 13.484 35.188 24.828 1 91.69 171 VAL A N 1
ATOM 1337 C CA . VAL A 1 171 ? 14.641 35.812 24.203 1 91.69 171 VAL A CA 1
ATOM 1338 C C . VAL A 1 171 ? 14.773 37.25 24.688 1 91.69 171 VAL A C 1
ATOM 1340 O O . VAL A 1 171 ? 15.859 37.844 24.625 1 91.69 171 VAL A O 1
ATOM 1343 N N . LYS A 1 172 ? 13.742 37.781 25.312 1 92.81 172 LYS A N 1
ATOM 1344 C CA . LYS A 1 172 ? 13.773 39.156 25.844 1 92.81 172 LYS A CA 1
ATOM 1345 C C . LYS A 1 172 ? 14.461 39.188 27.203 1 92.81 172 LYS A C 1
ATOM 1347 O O . LYS A 1 172 ? 14.875 40.25 27.656 1 92.81 172 LYS A O 1
ATOM 1352 N N . LYS A 1 173 ? 14.492 38.062 27.75 1 92 173 LYS A N 1
ATOM 1353 C CA . LYS A 1 173 ? 15.094 38 29.078 1 92 173 LYS A CA 1
ATOM 1354 C C . LYS A 1 173 ? 16.609 37.844 28.984 1 92 173 LYS A C 1
ATOM 1356 O O . LYS A 1 173 ? 17.109 37.062 28.188 1 92 173 LYS A O 1
ATOM 1361 N N . THR A 1 174 ? 17.375 38.594 29.719 1 90.5 174 THR A N 1
ATOM 1362 C CA . THR A 1 174 ? 18.828 38.656 29.625 1 90.5 174 THR A CA 1
ATOM 1363 C C . THR A 1 174 ? 19.453 37.438 30.344 1 90.5 174 THR A C 1
ATOM 1365 O O . THR A 1 174 ? 20.562 37.031 30 1 90.5 174 THR A O 1
ATOM 1368 N N . ASP A 1 175 ? 18.781 36.875 31.328 1 93.19 175 ASP A N 1
ATOM 1369 C CA . ASP A 1 175 ? 19.359 35.781 32.125 1 93.19 175 ASP A CA 1
ATOM 1370 C C . ASP A 1 175 ? 18.875 34.438 31.625 1 93.19 175 ASP A C 1
ATOM 1372 O O . ASP A 1 175 ? 19.109 33.406 32.281 1 93.19 175 ASP A O 1
ATOM 1376 N N . MET A 1 176 ? 18.203 34.438 30.578 1 94.25 176 MET A N 1
ATOM 1377 C CA . MET A 1 176 ? 17.609 33.188 30.109 1 94.25 176 MET A CA 1
ATOM 1378 C C . MET A 1 176 ? 18.062 32.906 28.688 1 94.25 176 MET A C 1
ATOM 1380 O O . MET A 1 176 ? 18.406 33.812 27.922 1 94.25 176 MET A O 1
ATOM 1384 N N . THR A 1 177 ? 18.156 31.594 28.328 1 94.62 177 THR A N 1
ATOM 1385 C CA . THR A 1 177 ? 18.438 31.141 26.984 1 94.62 177 THR A CA 1
ATOM 1386 C C . THR A 1 177 ? 17.422 30.109 26.531 1 94.62 177 THR A C 1
ATOM 1388 O O . THR A 1 177 ? 16.891 29.359 27.344 1 94.62 177 THR A O 1
ATOM 1391 N N . TRP A 1 178 ? 17.094 30.156 25.266 1 94.06 178 TRP A N 1
ATOM 1392 C CA . TRP A 1 178 ? 16.125 29.234 24.703 1 94.06 178 TRP A CA 1
ATOM 1393 C C . TRP A 1 178 ? 16.781 27.891 24.344 1 94.06 178 TRP A C 1
ATOM 1395 O O . TRP A 1 178 ? 17.734 27.859 23.562 1 94.06 178 TRP A O 1
ATOM 1405 N N . ASN A 1 179 ? 16.234 26.859 24.969 1 92.81 179 ASN A N 1
ATOM 1406 C CA . ASN A 1 179 ? 16.672 25.5 24.625 1 92.81 179 ASN A CA 1
ATOM 1407 C C . ASN A 1 179 ? 15.859 24.938 23.453 1 92.81 179 ASN A C 1
ATOM 1409 O O . ASN A 1 179 ? 14.695 24.562 23.625 1 92.81 179 ASN A O 1
ATOM 1413 N N . ARG A 1 180 ? 16.469 24.781 22.438 1 88.31 180 ARG A N 1
ATOM 1414 C CA . ARG A 1 180 ? 15.789 24.375 21.219 1 88.31 180 ARG A CA 1
ATOM 1415 C C . ARG A 1 180 ? 15.422 22.906 21.266 1 88.31 180 ARG A C 1
ATOM 1417 O O . ARG A 1 180 ? 14.492 22.469 20.578 1 88.31 180 ARG A O 1
ATOM 1424 N N . ALA A 1 181 ? 16.078 22.125 22.047 1 86.75 181 ALA A N 1
ATOM 1425 C CA . ALA A 1 181 ? 15.82 20.688 22.125 1 86.75 181 ALA A CA 1
ATOM 1426 C C . ALA A 1 181 ? 14.617 20.391 23.016 1 86.75 181 ALA A C 1
ATOM 1428 O O . ALA A 1 181 ? 13.797 19.531 22.688 1 86.75 181 ALA A O 1
ATOM 1429 N N . HIS A 1 182 ? 14.469 21.141 24.047 1 91.44 182 HIS A N 1
ATOM 1430 C CA . HIS A 1 182 ? 13.414 20.875 25.016 1 91.44 182 HIS A CA 1
ATOM 1431 C C . HIS A 1 182 ? 12.297 21.891 24.906 1 91.44 182 HIS A C 1
ATOM 1433 O O . HIS A 1 182 ? 11.273 21.781 25.594 1 91.44 182 HIS A O 1
ATOM 1439 N N . CYS A 1 183 ? 12.531 22.797 24.109 1 94.81 183 CYS A N 1
ATOM 1440 C CA . CYS A 1 183 ? 11.555 23.859 23.875 1 94.81 183 CYS A CA 1
ATOM 1441 C C . CYS A 1 183 ? 11.172 24.547 25.172 1 94.81 183 CYS A C 1
ATOM 1443 O O . CYS A 1 183 ? 9.984 24.719 25.469 1 94.81 183 CYS A O 1
ATOM 1445 N N . LYS A 1 184 ? 12.156 24.906 25.859 1 94.56 184 LYS A N 1
ATOM 1446 C CA . LYS A 1 184 ? 11.953 25.547 27.141 1 94.56 184 LYS A CA 1
ATOM 1447 C C . LYS A 1 184 ? 12.977 26.641 27.391 1 94.56 184 LYS A C 1
ATOM 1449 O O . LYS A 1 184 ? 14.07 26.625 26.812 1 94.56 184 LYS A O 1
ATOM 1454 N N . CYS A 1 185 ? 12.461 27.578 28.125 1 94.06 185 CYS A N 1
ATOM 1455 C CA . CYS A 1 185 ? 13.352 28.656 28.547 1 94.06 185 CYS A CA 1
ATOM 1456 C C . CYS A 1 185 ? 14.156 28.25 29.781 1 94.06 185 CYS A C 1
ATOM 1458 O O . CYS A 1 185 ? 13.586 27.781 30.766 1 94.06 185 CYS A O 1
ATOM 1460 N N . GLU A 1 186 ? 15.492 28.297 29.609 1 93.94 186 GLU A N 1
ATOM 1461 C CA . GLU A 1 186 ? 16.375 27.891 30.703 1 93.94 186 GLU A CA 1
ATOM 1462 C C . GLU A 1 186 ? 17.281 29.031 31.141 1 93.94 186 GLU A C 1
ATOM 1464 O O . GLU A 1 186 ? 17.594 29.922 30.344 1 93.94 186 GLU A O 1
ATOM 1469 N N . LYS A 1 187 ? 17.609 29.094 32.469 1 92.38 187 LYS A N 1
ATOM 1470 C CA . LYS A 1 187 ? 18.5 30.109 33 1 92.38 187 LYS A CA 1
ATOM 1471 C C . LYS A 1 187 ? 19.938 29.891 32.531 1 92.38 187 LYS A C 1
ATOM 1473 O O . LYS A 1 187 ? 20.391 28.75 32.406 1 92.38 187 LYS A O 1
ATOM 1478 N N . ILE A 1 188 ? 20.672 31.016 32.219 1 87.12 188 ILE A N 1
ATOM 1479 C CA . ILE A 1 188 ? 22.062 30.953 31.781 1 87.12 188 ILE A CA 1
ATOM 1480 C C . ILE A 1 188 ? 22.953 30.625 33 1 87.12 188 ILE A C 1
ATOM 1482 O O . ILE A 1 188 ? 22.781 31.188 34.062 1 87.12 188 ILE A O 1
ATOM 1486 N N . MET B 1 1 ? -53.188 65.562 -30.594 1 33.62 1 MET B N 1
ATOM 1487 C CA . MET B 1 1 ? -51.812 65.25 -30.156 1 33.62 1 MET B CA 1
ATOM 1488 C C . MET B 1 1 ? -51.781 64.375 -28.938 1 33.62 1 MET B C 1
ATOM 1490 O O . MET B 1 1 ? -51.906 64.812 -27.812 1 33.62 1 MET B O 1
ATOM 1494 N N . GLU B 1 2 ? -52.469 63.156 -28.984 1 42.97 2 GLU B N 1
ATOM 1495 C CA . GLU B 1 2 ? -52.531 62 -28.078 1 42.97 2 GLU B CA 1
ATOM 1496 C C . GLU B 1 2 ? -51.156 61.469 -27.766 1 42.97 2 GLU B C 1
ATOM 1498 O O . GLU B 1 2 ? -50.375 61.156 -28.672 1 42.97 2 GLU B O 1
ATOM 1503 N N . LYS B 1 3 ? -50.438 61.969 -26.688 1 45.31 3 LYS B N 1
ATOM 1504 C CA . LYS B 1 3 ? -49.219 61.562 -25.984 1 45.31 3 LYS B CA 1
ATOM 1505 C C . LYS B 1 3 ? -49.25 60.062 -25.625 1 45.31 3 LYS B C 1
ATOM 1507 O O . LYS B 1 3 ? -50.125 59.656 -24.859 1 45.31 3 LYS B O 1
ATOM 1512 N N . LEU B 1 4 ? -49.125 59.188 -26.625 1 43.72 4 LEU B N 1
ATOM 1513 C CA . LEU B 1 4 ? -48.938 57.781 -26.375 1 43.72 4 LEU B CA 1
ATOM 1514 C C . LEU B 1 4 ? -47.75 57.531 -25.406 1 43.72 4 LEU B C 1
ATOM 1516 O O . LEU B 1 4 ? -46.625 57.938 -25.688 1 43.72 4 LEU B O 1
ATOM 1520 N N . VAL B 1 5 ? -48.031 57.625 -24.141 1 42.91 5 VAL B N 1
ATOM 1521 C CA . VAL B 1 5 ? -47.125 57.219 -23.062 1 42.91 5 VAL B CA 1
ATOM 1522 C C . VAL B 1 5 ? -46.656 55.781 -23.281 1 42.91 5 VAL B C 1
ATOM 1524 O O . VAL B 1 5 ? -47.5 54.844 -23.328 1 42.91 5 VAL B O 1
ATOM 1527 N N . LEU B 1 6 ? -45.688 55.531 -24.156 1 39.94 6 LEU B N 1
ATOM 1528 C CA . LEU B 1 6 ? -45 54.25 -24.297 1 39.94 6 LEU B CA 1
ATOM 1529 C C . LEU B 1 6 ? -44.469 53.781 -22.953 1 39.94 6 LEU B C 1
ATOM 1531 O O . LEU B 1 6 ? -43.625 54.438 -22.328 1 39.94 6 LEU B O 1
ATOM 1535 N N . CYS B 1 7 ? -45.312 53.062 -22.141 1 40.56 7 CYS B N 1
ATOM 1536 C CA . CYS B 1 7 ? -44.938 52.344 -20.938 1 40.56 7 CYS B CA 1
ATOM 1537 C C . CYS B 1 7 ? -43.844 51.312 -21.25 1 40.56 7 CYS B C 1
ATOM 1539 O O . CYS B 1 7 ? -44.062 50.375 -22.016 1 40.56 7 CYS B O 1
ATOM 1541 N N . LEU B 1 8 ? -42.594 51.781 -21.406 1 41.78 8 LEU B N 1
ATOM 1542 C CA . LEU B 1 8 ? -41.438 50.906 -21.469 1 41.78 8 LEU B CA 1
ATOM 1543 C C . LEU B 1 8 ? -41.406 49.938 -20.281 1 41.78 8 LEU B C 1
ATOM 1545 O O . LEU B 1 8 ? -41.312 50.375 -19.141 1 41.78 8 LEU B O 1
ATOM 1549 N N . VAL B 1 9 ? -42.25 48.906 -20.344 1 43.47 9 VAL B N 1
ATOM 1550 C CA . VAL B 1 9 ? -42.188 47.781 -19.391 1 43.47 9 VAL B CA 1
ATOM 1551 C C . VAL B 1 9 ? -40.781 47.188 -19.406 1 43.47 9 VAL B C 1
ATOM 1553 O O . VAL B 1 9 ? -40.375 46.625 -20.422 1 43.47 9 VAL B O 1
ATOM 1556 N N . LEU B 1 10 ? -39.812 47.812 -18.797 1 41.56 10 LEU B N 1
ATOM 1557 C CA . LEU B 1 10 ? -38.5 47.219 -18.562 1 41.56 10 LEU B CA 1
ATOM 1558 C C . LEU B 1 10 ? -38.625 45.875 -17.844 1 41.56 10 LEU B C 1
ATOM 1560 O O . LEU B 1 10 ? -39.094 45.844 -16.703 1 41.56 10 LEU B O 1
ATOM 1564 N N . PHE B 1 11 ? -38.938 44.812 -18.562 1 46.03 11 PHE B N 1
ATOM 1565 C CA . PHE B 1 11 ? -38.875 43.469 -18.031 1 46.03 11 PHE B CA 1
ATOM 1566 C C . PHE B 1 11 ? -37.5 43.188 -17.422 1 46.03 11 PHE B C 1
ATOM 1568 O O . PHE B 1 11 ? -36.5 43.125 -18.141 1 46.03 11 PHE B O 1
ATOM 1575 N N . ALA B 1 12 ? -37.219 43.719 -16.266 1 44.41 12 ALA B N 1
ATOM 1576 C CA . ALA B 1 12 ? -36.031 43.312 -15.516 1 44.41 12 ALA B CA 1
ATOM 1577 C C . ALA B 1 12 ? -35.938 41.781 -15.406 1 44.41 12 ALA B C 1
ATOM 1579 O O . ALA B 1 12 ? -36.812 41.156 -14.812 1 44.41 12 ALA B O 1
ATOM 1580 N N . VAL B 1 13 ? -35.562 41.125 -16.5 1 44.81 13 VAL B N 1
ATOM 1581 C CA . VAL B 1 13 ? -35.156 39.75 -16.391 1 44.81 13 VAL B CA 1
ATOM 1582 C C . VAL B 1 13 ? -34.25 39.562 -15.188 1 44.81 13 VAL B C 1
ATOM 1584 O O . VAL B 1 13 ? -33.156 40.094 -15.148 1 44.81 13 VAL B O 1
ATOM 1587 N N . VAL B 1 14 ? -34.812 39.531 -13.977 1 44.47 14 VAL B N 1
ATOM 1588 C CA . VAL B 1 14 ? -34.094 39 -12.812 1 44.47 14 VAL B CA 1
ATOM 1589 C C . VAL B 1 14 ? -33.5 37.656 -13.141 1 44.47 14 VAL B C 1
ATOM 1591 O O . VAL B 1 14 ? -34.25 36.688 -13.391 1 44.47 14 VAL B O 1
ATOM 1594 N N . ALA B 1 15 ? -32.469 37.656 -13.984 1 39.62 15 ALA B N 1
ATOM 1595 C CA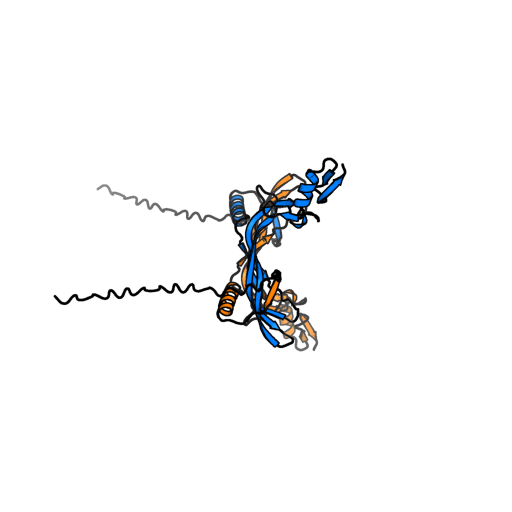 . ALA B 1 15 ? -31.672 36.406 -14.023 1 39.62 15 ALA B CA 1
ATOM 1596 C C . ALA B 1 15 ? -31.5 35.844 -12.625 1 39.62 15 ALA B C 1
ATOM 1598 O O . ALA B 1 15 ? -30.812 36.438 -11.781 1 39.62 15 ALA B O 1
ATOM 1599 N N . VAL B 1 16 ? -32.531 35.188 -12.109 1 39.97 16 VAL B N 1
ATOM 1600 C CA . VAL B 1 16 ? -32.344 34.281 -10.984 1 39.97 16 VAL B CA 1
ATOM 1601 C C . VAL B 1 16 ? -31.125 33.406 -11.227 1 39.97 16 VAL B C 1
ATOM 1603 O O . VAL B 1 16 ? -31.156 32.5 -12.086 1 39.97 16 VAL B O 1
ATOM 1606 N N . GLN B 1 17 ? -29.891 34 -11.359 1 34.62 17 GLN B N 1
ATOM 1607 C CA . GLN B 1 17 ? -28.781 33.062 -11.172 1 34.62 17 GLN B CA 1
ATOM 1608 C C . GLN B 1 17 ? -29.094 32.062 -10.062 1 34.62 17 GLN B C 1
ATOM 1610 O O . GLN B 1 17 ? -29.156 32.438 -8.891 1 34.62 17 GLN B O 1
ATOM 1615 N N . ALA B 1 18 ? -29.922 31.125 -10.258 1 36.09 18 ALA B N 1
ATOM 1616 C CA . ALA B 1 18 ? -29.922 29.953 -9.375 1 36.09 18 ALA B CA 1
ATOM 1617 C C . ALA B 1 18 ? -28.5 29.516 -9.039 1 36.09 18 ALA B C 1
ATOM 1619 O O . ALA B 1 18 ? -27.797 28.969 -9.883 1 36.09 18 ALA B O 1
ATOM 1620 N N . ARG B 1 19 ? -27.766 30.328 -8.219 1 33.91 19 ARG B N 1
ATOM 1621 C CA . ARG B 1 19 ? -26.641 29.672 -7.547 1 33.91 19 ARG B CA 1
ATOM 1622 C C . ARG B 1 19 ? -27.047 28.281 -7.059 1 33.91 19 ARG B C 1
ATOM 1624 O O . ARG B 1 19 ? -27.984 28.141 -6.262 1 33.91 19 ARG B O 1
ATOM 1631 N N . HIS B 1 20 ? -27.109 27.344 -7.965 1 31.77 20 HIS B N 1
ATOM 1632 C CA . HIS B 1 20 ? -27.078 26 -7.418 1 31.77 20 HIS B CA 1
ATOM 1633 C C . HIS B 1 20 ? -26.188 25.938 -6.172 1 31.77 20 HIS B C 1
ATOM 1635 O O . HIS B 1 20 ? -24.984 26.125 -6.254 1 31.77 20 HIS B O 1
ATOM 1641 N N . GLN B 1 21 ? -26.672 26.5 -5.043 1 26.23 21 GLN B N 1
ATOM 1642 C CA . GLN B 1 21 ? -26.016 26.172 -3.787 1 26.23 21 GLN B CA 1
ATOM 1643 C C . GLN B 1 21 ? -25.734 24.672 -3.695 1 26.23 21 GLN B C 1
ATOM 1645 O O . GLN B 1 21 ? -26.641 23.844 -3.885 1 26.23 21 GLN B O 1
ATOM 1650 N N . PHE B 1 22 ? -24.641 24.172 -4.277 1 31.03 22 PHE B N 1
ATOM 1651 C CA . PHE B 1 22 ? -24.219 22.844 -3.822 1 31.03 22 PHE B CA 1
ATOM 1652 C C . PHE B 1 22 ? -24.578 22.641 -2.357 1 31.03 22 PHE B C 1
ATOM 1654 O O . PHE B 1 22 ? -24.406 23.547 -1.535 1 31.03 22 PHE B O 1
ATOM 1661 N N . PRO B 1 23 ? -25.609 21.828 -2.107 1 33 23 PRO B N 1
ATOM 1662 C CA . PRO B 1 23 ? -25.875 21.641 -0.68 1 33 23 PRO B CA 1
ATOM 1663 C C . PRO B 1 23 ? -24.609 21.672 0.17 1 33 23 PRO B C 1
ATOM 1665 O O . PRO B 1 23 ? -23.625 21.031 -0.175 1 33 23 PRO B O 1
ATOM 1668 N N . ARG B 1 24 ? -24.266 22.781 0.805 1 28.11 24 ARG B N 1
ATOM 1669 C CA . ARG B 1 24 ? -23.328 22.797 1.919 1 28.11 24 ARG B CA 1
ATOM 1670 C C . ARG B 1 24 ? -23.469 21.547 2.779 1 28.11 24 ARG B C 1
ATOM 1672 O O . ARG B 1 24 ? -24.562 21.219 3.23 1 28.11 24 ARG B O 1
ATOM 1679 N N . VAL B 1 25 ? -22.812 20.422 2.449 1 34.38 25 VAL B N 1
ATOM 1680 C CA . VAL B 1 25 ? -22.625 19.5 3.572 1 34.38 25 VAL B CA 1
ATOM 1681 C C . VAL B 1 25 ? -22.656 20.281 4.883 1 34.38 25 VAL B C 1
ATOM 1683 O O . VAL B 1 25 ? -21.875 21.234 5.07 1 34.38 25 VAL B O 1
ATOM 1686 N N . SER B 1 26 ? -23.781 20.578 5.461 1 32.91 26 SER B N 1
ATOM 1687 C CA . SER B 1 26 ? -23.734 20.984 6.855 1 32.91 26 SER B CA 1
ATOM 1688 C C . SER B 1 26 ? -22.453 20.516 7.543 1 32.91 26 SER B C 1
ATOM 1690 O O . SER B 1 26 ? -22.25 19.312 7.711 1 32.91 26 SER B O 1
ATOM 1692 N N . GLU B 1 27 ? -21.312 21.172 7.262 1 36.09 27 GLU B N 1
ATOM 1693 C CA . GLU B 1 27 ? -20.203 21.047 8.188 1 36.09 27 GLU B CA 1
ATOM 1694 C C . GLU B 1 27 ? -20.688 20.953 9.633 1 36.09 27 GLU B C 1
ATOM 1696 O O . GLU B 1 27 ? -21.109 21.953 10.211 1 36.09 27 GLU B O 1
ATOM 1701 N N . ARG B 1 28 ? -21.578 20.141 10.023 1 35.81 28 ARG B N 1
ATOM 1702 C CA . ARG B 1 28 ? -21.578 20.078 11.484 1 35.81 28 ARG B CA 1
ATOM 1703 C C . ARG B 1 28 ? -20.266 20.594 12.055 1 35.81 28 ARG B C 1
ATOM 1705 O O . ARG B 1 28 ? -19.188 20.172 11.633 1 35.81 28 ARG B O 1
ATOM 1712 N N . LEU B 1 29 ? -20.188 21.766 12.625 1 39.41 29 LEU B N 1
ATOM 1713 C CA . LEU B 1 29 ? -19.125 22.578 13.219 1 39.41 29 LEU B CA 1
ATOM 1714 C C . LEU B 1 29 ? -18 21.703 13.758 1 39.41 29 LEU B C 1
ATOM 1716 O O . LEU B 1 29 ? -16.844 21.891 13.414 1 39.41 29 LEU B O 1
ATOM 1720 N N . GLY B 1 30 ? -18.031 21.531 15.281 1 38.03 30 GLY B N 1
ATOM 1721 C CA . GLY B 1 30 ? -16.969 21.516 16.266 1 38.03 30 GLY B CA 1
ATOM 1722 C C . GLY B 1 30 ? -16.188 20.203 16.297 1 38.03 30 GLY B C 1
ATOM 1723 O O . GLY B 1 30 ? -15.242 20.062 17.047 1 38.03 30 GLY B O 1
ATOM 1724 N N . GLU B 1 31 ? -17 19.078 16.219 1 48.94 31 GLU B N 1
ATOM 1725 C CA . GLU B 1 31 ? -16.141 17.969 16.594 1 48.94 31 GLU B CA 1
ATOM 1726 C C . GLU B 1 31 ? -15.125 17.656 15.484 1 48.94 31 GLU B C 1
ATOM 1728 O O . GLU B 1 31 ? -15.484 17.594 14.312 1 48.94 31 GLU B O 1
ATOM 1733 N N . PRO B 1 32 ? -13.867 17.984 15.617 1 55.78 32 PRO B N 1
ATOM 1734 C CA . PRO B 1 32 ? -12.781 17.734 14.664 1 55.78 32 PRO B CA 1
ATOM 1735 C C . PRO B 1 32 ? -12.922 16.406 13.938 1 55.78 32 PRO B C 1
ATOM 1737 O O . PRO B 1 32 ? -13.203 15.383 14.57 1 55.78 32 PRO B O 1
ATOM 1740 N N . PHE B 1 33 ? -13.461 16.438 12.648 1 65.25 33 PHE B N 1
ATOM 1741 C CA . PHE B 1 33 ? -13.438 15.234 11.812 1 65.25 33 PHE B CA 1
ATOM 1742 C C . PHE B 1 33 ? -12.141 14.461 12.008 1 65.25 33 PHE B C 1
ATOM 1744 O O . PHE B 1 33 ? -11.047 15.016 11.844 1 65.25 33 PHE B O 1
ATOM 1751 N N . ARG B 1 34 ? -12.406 13.336 12.68 1 79.06 34 ARG B N 1
ATOM 1752 C CA . ARG B 1 34 ? -11.219 12.508 12.867 1 79.06 34 ARG B CA 1
ATOM 1753 C C . ARG B 1 34 ? -10.992 11.602 11.664 1 79.06 34 ARG B C 1
ATOM 1755 O O . ARG B 1 34 ? -11.898 10.883 11.242 1 79.06 34 ARG B O 1
ATOM 1762 N N . ILE B 1 35 ? -10 11.773 11.094 1 88.38 35 ILE B N 1
ATOM 1763 C CA . ILE B 1 35 ? -9.586 10.891 10 1 88.38 35 ILE B CA 1
ATOM 1764 C C . ILE B 1 35 ? -9.781 9.438 10.414 1 88.38 35 ILE B C 1
ATOM 1766 O O . ILE B 1 35 ? -9.445 9.047 11.539 1 88.38 35 ILE B O 1
ATOM 1770 N N . GLY B 1 36 ? -10.398 8.734 9.508 1 90.56 36 GLY B N 1
ATOM 1771 C CA . GLY B 1 36 ? -10.578 7.312 9.766 1 90.56 36 GLY B CA 1
ATOM 1772 C C . GLY B 1 36 ? -11.914 6.984 10.406 1 90.56 36 GLY B C 1
ATOM 1773 O O . GLY B 1 36 ? -12.219 5.82 10.664 1 90.56 36 GLY B O 1
ATOM 1774 N N . GLU B 1 37 ? -12.656 7.984 10.602 1 90.38 37 GLU B N 1
ATOM 1775 C CA . GLU B 1 37 ? -13.977 7.773 11.188 1 90.38 37 GLU B CA 1
ATOM 1776 C C . GLU B 1 37 ? -15.078 8.18 10.211 1 90.38 37 GLU B C 1
ATOM 1778 O O . GLU B 1 37 ? -14.82 8.867 9.219 1 90.38 37 GLU B O 1
ATOM 1783 N N . TYR B 1 38 ? -16.266 7.625 10.445 1 92.5 38 TYR B N 1
ATOM 1784 C CA . TYR B 1 38 ? -17.391 8.031 9.617 1 92.5 38 TYR B CA 1
ATOM 1785 C C . TYR B 1 38 ? -18.562 8.516 10.469 1 92.5 38 TYR B C 1
ATOM 1787 O O . TYR B 1 38 ? -18.688 8.141 11.641 1 92.5 38 TYR B O 1
ATOM 1795 N N . ILE B 1 39 ? -19.297 9.414 9.922 1 92.31 39 ILE B N 1
ATOM 1796 C CA . ILE B 1 39 ? -20.469 10.016 10.578 1 92.31 39 ILE B CA 1
ATOM 1797 C C . ILE B 1 39 ? -21.734 9.688 9.789 1 92.31 39 ILE B C 1
ATOM 1799 O O . ILE B 1 39 ? -21.75 9.82 8.562 1 92.31 39 ILE B O 1
ATOM 1803 N N . LYS B 1 40 ? -22.734 9.312 10.531 1 92.12 40 LYS B N 1
ATOM 1804 C CA . LYS B 1 40 ? -23.984 8.969 9.875 1 92.12 40 LYS B CA 1
ATOM 1805 C C . LYS B 1 40 ? -24.656 10.203 9.281 1 92.12 40 LYS B C 1
ATOM 1807 O O . LYS B 1 40 ? -24.672 11.273 9.906 1 92.12 40 LYS B O 1
ATOM 1812 N N . VAL B 1 41 ? -25.188 10.016 8.141 1 95.69 41 VAL B N 1
ATOM 1813 C CA . VAL B 1 41 ? -25.875 11.094 7.453 1 95.69 41 VAL B CA 1
ATOM 1814 C C . VAL B 1 41 ? -27.172 10.562 6.836 1 95.69 41 VAL B C 1
ATOM 1816 O O . VAL B 1 41 ? -27.438 9.359 6.875 1 95.69 41 VAL B O 1
ATOM 1819 N N . VAL B 1 42 ? -28 11.484 6.375 1 95 42 VAL B N 1
ATOM 1820 C CA . VAL B 1 42 ? -29.219 11.086 5.66 1 95 42 VAL B CA 1
ATOM 1821 C C . VAL B 1 42 ? -28.844 10.508 4.297 1 95 42 VAL B C 1
ATOM 1823 O O . VAL B 1 42 ? -27.922 10.992 3.639 1 95 42 VAL B O 1
ATOM 1826 N N . CYS B 1 43 ? -29.641 9.523 3.895 1 95.5 43 CYS B N 1
ATOM 1827 C CA . CYS B 1 43 ? -29.406 8.938 2.576 1 95.5 43 CYS B CA 1
ATOM 1828 C C . CYS B 1 43 ? -30 9.828 1.482 1 95.5 43 CYS B C 1
ATOM 1830 O O . CYS B 1 43 ? -31.203 10.086 1.465 1 95.5 43 CYS B O 1
ATOM 1832 N N . THR B 1 44 ? -29.172 10.336 0.698 1 96.69 44 THR B N 1
ATOM 1833 C CA . THR B 1 44 ? -29.625 11.156 -0.424 1 96.69 44 THR B CA 1
ATOM 1834 C C . THR B 1 44 ? -29.188 10.531 -1.751 1 96.69 44 THR B C 1
ATOM 1836 O O . THR B 1 44 ? -28.25 9.75 -1.797 1 96.69 44 THR B O 1
ATOM 1839 N N . SER B 1 45 ? -29.906 10.898 -2.822 1 97.19 45 SER B N 1
ATOM 1840 C CA . SER B 1 45 ? -29.578 10.398 -4.152 1 97.19 45 SER B CA 1
ATOM 1841 C C . SER B 1 45 ? -28.203 10.867 -4.594 1 97.19 45 SER B C 1
ATOM 1843 O O . SER B 1 45 ? -27.469 10.125 -5.262 1 97.19 45 SER B O 1
ATOM 1845 N N . GLU B 1 46 ? -27.891 12.062 -4.23 1 96.62 46 GLU B N 1
ATOM 1846 C CA . GLU B 1 46 ? -26.594 12.617 -4.586 1 96.62 46 GLU B CA 1
ATOM 1847 C C . GLU B 1 46 ? -25.453 11.797 -3.971 1 96.62 46 GLU B C 1
ATOM 1849 O O . GLU B 1 46 ? -24.516 11.406 -4.668 1 96.62 46 GLU B O 1
ATOM 1854 N N . LEU B 1 47 ? -25.578 11.531 -2.758 1 96.12 47 LEU B N 1
ATOM 1855 C CA . LEU B 1 47 ? -24.562 10.75 -2.064 1 96.12 47 LEU B CA 1
ATOM 1856 C C . LEU B 1 47 ? -24.516 9.32 -2.598 1 96.12 47 LEU B C 1
ATOM 1858 O O . LEU B 1 47 ? -23.438 8.734 -2.719 1 96.12 47 LEU B O 1
ATOM 1862 N N . SER B 1 48 ? -25.625 8.844 -2.881 1 96.19 48 SER B N 1
ATOM 1863 C CA . SER B 1 48 ? -25.688 7.496 -3.432 1 96.19 48 SER B CA 1
ATOM 1864 C C . SER B 1 48 ? -25.016 7.426 -4.801 1 96.19 48 SER B C 1
ATOM 1866 O O . SER B 1 48 ? -24.297 6.473 -5.09 1 96.19 48 SER B O 1
ATOM 1868 N N . ASN B 1 49 ? -25.328 8.398 -5.641 1 97.19 49 ASN B N 1
ATOM 1869 C CA . ASN B 1 49 ? -24.703 8.453 -6.957 1 97.19 49 ASN B CA 1
ATOM 1870 C C . ASN B 1 49 ? -23.188 8.555 -6.855 1 97.19 49 ASN B C 1
ATOM 1872 O O . ASN B 1 49 ? -22.469 7.891 -7.598 1 97.19 49 ASN B O 1
ATOM 1876 N N . GLU B 1 50 ? -22.734 9.375 -5.992 1 97.25 50 GLU B N 1
ATOM 1877 C CA . GLU B 1 50 ? -21.297 9.516 -5.785 1 97.25 50 GLU B CA 1
ATOM 1878 C C . GLU B 1 50 ? -20.672 8.211 -5.297 1 97.25 50 GLU B C 1
ATOM 1880 O O . GLU B 1 50 ? -19.609 7.809 -5.773 1 97.25 50 GLU B O 1
ATOM 1885 N N . ARG B 1 51 ? -21.297 7.621 -4.375 1 96.44 51 ARG B N 1
ATOM 1886 C CA . ARG B 1 51 ? -20.797 6.348 -3.861 1 96.44 51 ARG B CA 1
ATOM 1887 C C . ARG B 1 51 ? -20.688 5.316 -4.977 1 96.44 51 ARG B C 1
ATOM 1889 O O . ARG B 1 51 ? -19.703 4.578 -5.047 1 96.44 51 ARG B O 1
ATOM 1896 N N . ASP B 1 52 ? -21.703 5.273 -5.797 1 95.31 52 ASP B N 1
ATOM 1897 C CA . ASP B 1 52 ? -21.688 4.32 -6.902 1 95.31 52 ASP B CA 1
ATOM 1898 C C . ASP B 1 52 ? -20.516 4.578 -7.84 1 95.31 52 ASP B C 1
ATOM 1900 O O . ASP B 1 52 ? -19.875 3.639 -8.32 1 95.31 52 ASP B O 1
ATOM 1904 N N . HIS B 1 53 ? -20.297 5.832 -8.117 1 96.69 53 HIS B N 1
ATOM 1905 C CA . HIS B 1 53 ? -19.188 6.199 -8.977 1 96.69 53 HIS B CA 1
ATOM 1906 C C . HIS B 1 53 ? -17.859 5.762 -8.367 1 96.69 53 HIS B C 1
ATOM 1908 O O . HIS B 1 53 ? -17 5.203 -9.055 1 96.69 53 HIS B O 1
ATOM 1914 N N . ILE B 1 54 ? -17.719 5.992 -7.125 1 96.19 54 ILE B N 1
ATOM 1915 C CA . ILE B 1 54 ? -16.5 5.625 -6.41 1 96.19 54 ILE B CA 1
ATOM 1916 C C . ILE B 1 54 ? -16.328 4.109 -6.422 1 96.19 54 ILE B C 1
ATOM 1918 O O . ILE B 1 54 ? -15.219 3.602 -6.629 1 96.19 54 ILE B O 1
ATOM 1922 N N . MET B 1 55 ? -17.375 3.396 -6.207 1 93.88 55 MET B N 1
ATOM 1923 C CA . MET B 1 55 ? -17.344 1.937 -6.184 1 93.88 55 MET B CA 1
ATOM 1924 C C . MET B 1 55 ? -16.938 1.381 -7.551 1 93.88 55 MET B C 1
ATOM 1926 O O . MET B 1 55 ? -16.156 0.434 -7.637 1 93.88 55 MET B O 1
ATOM 1930 N N . GLU B 1 56 ? -17.484 1.97 -8.555 1 93.5 56 GLU B N 1
ATOM 1931 C CA . GLU B 1 56 ? -17.172 1.52 -9.906 1 93.5 56 GLU B CA 1
ATOM 1932 C C . GLU B 1 56 ? -15.695 1.701 -10.219 1 93.5 56 GLU B C 1
ATOM 1934 O O . GLU B 1 56 ? -15.062 0.819 -10.805 1 93.5 56 GLU B O 1
ATOM 1939 N N . LYS B 1 57 ? -15.195 2.773 -9.797 1 94.69 57 LYS B N 1
ATOM 1940 C CA . LYS B 1 57 ? -13.781 3.062 -10.047 1 94.69 57 LYS B CA 1
ATOM 1941 C C . LYS B 1 57 ? -12.883 2.133 -9.242 1 94.69 57 LYS B C 1
ATOM 1943 O O . LYS B 1 57 ? -11.742 1.872 -9.633 1 94.69 57 LYS B O 1
ATOM 1948 N N . SER B 1 58 ? -13.406 1.575 -8.141 1 94.62 58 SER B N 1
ATOM 1949 C CA . SER B 1 58 ? -12.586 0.801 -7.211 1 94.62 58 SER B CA 1
ATOM 1950 C C . SER B 1 58 ? -12.836 -0.695 -7.371 1 94.62 58 SER B C 1
ATOM 1952 O O . SER B 1 58 ? -12.352 -1.499 -6.57 1 94.62 58 SER B O 1
ATOM 1954 N N . ARG B 1 59 ? -13.586 -1.04 -8.344 1 93.06 59 ARG B N 1
ATOM 1955 C CA . ARG B 1 59 ? -13.914 -2.445 -8.562 1 93.06 59 ARG B CA 1
ATOM 1956 C C . ARG B 1 59 ? -12.688 -3.225 -9.039 1 93.06 59 ARG B C 1
ATOM 1958 O O . ARG B 1 59 ? -11.82 -2.674 -9.719 1 93.06 59 ARG B O 1
ATOM 1965 N N . CYS B 1 60 ? -12.711 -4.473 -8.648 1 93.94 60 CYS B N 1
ATOM 1966 C CA . CYS B 1 60 ? -11.68 -5.375 -9.156 1 93.94 60 CYS B CA 1
ATOM 1967 C C . CYS B 1 60 ? -11.789 -5.523 -10.672 1 93.94 60 CYS B C 1
ATOM 1969 O O . CYS B 1 60 ? -12.891 -5.637 -11.211 1 93.94 60 CYS B O 1
ATOM 1971 N N . GLY B 1 61 ? -10.711 -5.449 -11.352 1 92.88 61 GLY B N 1
ATOM 1972 C CA . GLY B 1 61 ? -10.609 -5.562 -12.797 1 92.88 61 GLY B CA 1
ATOM 1973 C C . GLY B 1 61 ? -9.188 -5.809 -13.273 1 92.88 61 GLY B C 1
ATOM 1974 O O . GLY B 1 61 ? -8.516 -6.715 -12.781 1 92.88 61 GLY B O 1
ATOM 1975 N N . GLU B 1 62 ? -8.812 -5.012 -14.195 1 95.5 62 GLU B N 1
ATOM 1976 C CA . GLU B 1 62 ? -7.445 -5.121 -14.68 1 95.5 62 GLU B CA 1
ATOM 1977 C C . GLU B 1 62 ? -6.441 -4.723 -13.602 1 95.5 62 GLU B C 1
ATOM 1979 O O . GLU B 1 62 ? -6.734 -3.871 -12.758 1 95.5 62 GLU B O 1
ATOM 1984 N N . PRO B 1 63 ? -5.309 -5.402 -13.688 1 97.88 63 PRO B N 1
ATOM 1985 C CA . PRO B 1 63 ? -4.289 -4.996 -12.719 1 97.88 63 PRO B CA 1
ATOM 1986 C C . PRO B 1 63 ? -3.994 -3.5 -12.766 1 97.88 63 PRO B C 1
ATOM 1988 O O . PRO B 1 63 ? -4.016 -2.895 -13.836 1 97.88 63 PRO B O 1
ATOM 1991 N N . LYS B 1 64 ? -3.766 -2.943 -11.656 1 97.31 64 LYS B N 1
ATOM 1992 C CA . LYS B 1 64 ? -3.492 -1.516 -11.523 1 97.31 64 LYS B CA 1
ATOM 1993 C C . LYS B 1 64 ? -2.068 -1.271 -11.031 1 97.31 64 LYS B C 1
ATOM 1995 O O . LYS B 1 64 ? -1.442 -2.166 -10.461 1 97.31 64 LYS B O 1
ATOM 2000 N N . ASP B 1 65 ? -1.605 -0.083 -11.273 1 95.94 65 ASP B N 1
ATOM 2001 C CA . ASP B 1 65 ? -0.261 0.266 -10.828 1 95.94 65 ASP B CA 1
ATOM 2002 C C . ASP B 1 65 ? -0.227 0.487 -9.32 1 95.94 65 ASP B C 1
ATOM 2004 O O . ASP B 1 65 ? -0.988 1.299 -8.789 1 95.94 65 ASP B O 1
ATOM 2008 N N . VAL B 1 66 ? 0.589 -0.248 -8.719 1 96.19 66 VAL B N 1
ATOM 2009 C CA . VAL B 1 66 ? 0.812 -0.088 -7.285 1 96.19 66 VAL B CA 1
ATOM 2010 C C . VAL B 1 66 ? 2.297 0.149 -7.016 1 96.19 66 VAL B C 1
ATOM 2012 O O . VAL B 1 66 ? 3.154 -0.417 -7.699 1 96.19 66 VAL B O 1
ATOM 2015 N N . PHE B 1 67 ? 2.557 0.972 -6.059 1 94.94 67 PHE B N 1
ATOM 2016 C CA . PHE B 1 67 ? 3.926 1.34 -5.719 1 94.94 67 PHE B CA 1
ATOM 2017 C C . PHE B 1 67 ? 4.559 0.296 -4.809 1 94.94 67 PHE B C 1
ATOM 2019 O O . PHE B 1 67 ? 4.086 0.072 -3.691 1 94.94 67 PHE B O 1
ATOM 2026 N N . VAL B 1 68 ? 5.613 -0.342 -5.25 1 94.75 68 VAL B N 1
ATOM 2027 C CA . VAL B 1 68 ? 6.215 -1.439 -4.496 1 94.75 68 VAL B CA 1
ATOM 2028 C C . VAL B 1 68 ? 7.668 -1.109 -4.172 1 94.75 68 VAL B C 1
ATOM 2030 O O . VAL B 1 68 ? 8.398 -0.596 -5.023 1 94.75 68 VAL B O 1
ATOM 2033 N N . GLN B 1 69 ? 8.078 -1.473 -2.967 1 92.94 69 GLN B N 1
ATOM 2034 C CA . GLN B 1 69 ? 9.453 -1.249 -2.525 1 92.94 69 GLN B CA 1
ATOM 2035 C C . GLN B 1 69 ? 10.367 -2.381 -2.98 1 92.94 69 GLN B C 1
ATOM 2037 O O . GLN B 1 69 ? 9.977 -3.551 -2.947 1 92.94 69 GLN B O 1
ATOM 2042 N N . LEU B 1 70 ? 11.555 -2.031 -3.34 1 93.31 70 LEU B N 1
ATOM 2043 C CA . LEU B 1 70 ? 12.586 -3 -3.678 1 93.31 70 LEU B CA 1
ATOM 2044 C C . LEU B 1 70 ? 13.609 -3.115 -2.553 1 93.31 70 LEU B C 1
ATOM 2046 O O . LEU B 1 70 ? 14.539 -2.305 -2.463 1 93.31 70 LEU B O 1
ATOM 2050 N N . LYS B 1 71 ? 13.477 -4.168 -1.848 1 92.56 71 LYS B N 1
ATOM 2051 C CA . LYS B 1 71 ? 14.328 -4.352 -0.676 1 92.56 71 LYS B CA 1
ATOM 2052 C C . LYS B 1 71 ? 15.688 -4.926 -1.067 1 92.56 71 LYS B C 1
ATOM 2054 O O . LYS B 1 71 ? 15.766 -5.836 -1.895 1 92.56 71 LYS B O 1
ATOM 2059 N N . PRO B 1 72 ? 16.703 -4.426 -0.411 1 92.06 72 PRO B N 1
ATOM 2060 C CA . PRO B 1 72 ? 18.016 -5.004 -0.695 1 92.06 72 PRO B CA 1
ATOM 2061 C C . PRO B 1 72 ? 18.203 -6.395 -0.088 1 92.06 72 PRO B C 1
ATOM 2063 O O . PRO B 1 72 ? 17.469 -6.762 0.841 1 92.06 72 PRO B O 1
ATOM 2066 N N . ASN B 1 73 ? 19.156 -7.113 -0.549 1 88.62 73 ASN B N 1
ATOM 2067 C CA . ASN B 1 73 ? 19.438 -8.453 -0.052 1 88.62 73 ASN B CA 1
ATOM 2068 C C . ASN B 1 73 ? 20.219 -8.422 1.254 1 88.62 73 ASN B C 1
ATOM 2070 O O . ASN B 1 73 ? 20.203 -9.375 2.027 1 88.62 73 ASN B O 1
ATOM 2074 N N . SER B 1 74 ? 20.859 -7.266 1.424 1 89.31 74 SER B N 1
ATOM 2075 C CA . SER B 1 74 ? 21.719 -7.098 2.602 1 89.31 74 SER B CA 1
ATOM 2076 C C . SER B 1 74 ? 21.547 -5.711 3.213 1 89.31 74 SER B C 1
ATOM 2078 O O . SER B 1 74 ? 21.297 -4.738 2.498 1 89.31 74 SER B O 1
ATOM 2080 N N . PRO B 1 75 ? 21.734 -5.695 4.539 1 89.12 75 PRO B N 1
ATOM 2081 C CA . PRO B 1 75 ? 21.562 -4.402 5.203 1 89.12 75 PRO B CA 1
ATOM 2082 C C . PRO B 1 75 ? 22.594 -3.365 4.754 1 89.12 75 PRO B C 1
ATOM 2084 O O . PRO B 1 75 ? 22.375 -2.164 4.93 1 89.12 75 PRO B O 1
ATOM 2087 N N . HIS B 1 76 ? 23.688 -3.797 4.289 1 90 76 HIS B N 1
ATOM 2088 C CA . HIS B 1 76 ? 24.734 -2.855 3.914 1 90 76 HIS B CA 1
ATOM 2089 C C . HIS B 1 76 ? 24.609 -2.436 2.455 1 90 76 HIS B C 1
ATOM 2091 O O . HIS B 1 76 ? 25.438 -1.692 1.94 1 90 76 HIS B O 1
ATOM 2097 N N . GLU B 1 77 ? 23.625 -2.947 1.852 1 90.88 77 GLU B N 1
ATOM 2098 C CA . GLU B 1 77 ? 23.422 -2.623 0.443 1 90.88 77 GLU B CA 1
ATOM 2099 C C . GLU B 1 77 ? 22.219 -1.688 0.257 1 90.88 77 GLU B C 1
ATOM 2101 O O . GLU B 1 77 ? 21.281 -1.712 1.05 1 90.88 77 GLU B O 1
ATOM 2106 N N . LEU B 1 78 ? 22.375 -0.872 -0.76 1 89.81 78 LEU B N 1
ATOM 2107 C CA . LEU B 1 78 ? 21.281 -0.009 -1.19 1 89.81 78 LEU B CA 1
ATOM 2108 C C . LEU B 1 78 ? 20.891 -0.31 -2.633 1 89.81 78 LEU B C 1
ATOM 2110 O O . LEU B 1 78 ? 21.75 -0.537 -3.482 1 89.81 78 LEU B O 1
ATOM 2114 N N . VAL B 1 79 ? 19.625 -0.288 -2.85 1 92.31 79 VAL B N 1
ATOM 2115 C CA . VAL B 1 79 ? 19.109 -0.583 -4.18 1 92.31 79 VAL B CA 1
ATOM 2116 C C . VAL B 1 79 ? 18.516 0.683 -4.797 1 92.31 79 VAL B C 1
ATOM 2118 O O . VAL B 1 79 ? 17.766 1.411 -4.137 1 92.31 79 VAL B O 1
ATOM 2121 N N . SER B 1 80 ? 18.859 0.85 -6.086 1 92.25 80 SER B N 1
ATOM 2122 C CA . SER B 1 80 ? 18.328 2.004 -6.801 1 92.25 80 SER B CA 1
ATOM 2123 C C . SER B 1 80 ? 17.812 1.609 -8.18 1 92.25 80 SER B C 1
ATOM 2125 O O . SER B 1 80 ? 18.578 1.126 -9.023 1 92.25 80 SER B O 1
ATOM 2127 N N . PRO B 1 81 ? 16.562 1.979 -8.523 1 93.06 81 PRO B N 1
ATOM 2128 C CA . PRO B 1 81 ? 15.617 2.637 -7.621 1 93.06 81 PRO B CA 1
ATOM 2129 C C . PRO B 1 81 ? 15.18 1.737 -6.465 1 93.06 81 PRO B C 1
ATOM 2131 O O . PRO B 1 81 ? 15.266 0.511 -6.57 1 93.06 81 PRO B O 1
ATOM 2134 N N . SER B 1 82 ? 14.711 2.42 -5.387 1 91.81 82 SER B N 1
ATOM 2135 C CA . SER B 1 82 ? 14.312 1.68 -4.191 1 91.81 82 SER B CA 1
ATOM 2136 C C . SER B 1 82 ? 12.844 1.267 -4.258 1 91.81 82 SER B C 1
ATOM 2138 O O . SER B 1 82 ? 12.375 0.487 -3.426 1 91.81 82 SER B O 1
ATOM 2140 N N . ALA B 1 83 ? 12.133 1.795 -5.219 1 94.44 83 ALA B N 1
ATOM 2141 C CA . ALA B 1 83 ? 10.727 1.435 -5.402 1 94.44 83 ALA B CA 1
ATOM 2142 C C . ALA B 1 83 ? 10.281 1.668 -6.848 1 94.44 83 ALA B C 1
ATOM 2144 O O . ALA B 1 83 ? 10.852 2.51 -7.547 1 94.44 83 ALA B O 1
ATOM 2145 N N . VAL B 1 84 ? 9.266 0.986 -7.23 1 95.56 84 VAL B N 1
ATOM 2146 C CA . VAL B 1 84 ? 8.812 1.083 -8.617 1 95.56 84 VAL B CA 1
ATOM 2147 C C . VAL B 1 84 ? 7.309 0.815 -8.688 1 95.56 84 VAL B C 1
ATOM 2149 O O . VAL B 1 84 ? 6.727 0.256 -7.75 1 95.56 84 VAL B O 1
ATOM 2152 N N . TRP B 1 85 ? 6.719 1.272 -9.773 1 96.69 85 TRP B N 1
ATOM 2153 C CA . TRP B 1 85 ? 5.328 0.939 -10.062 1 96.69 85 TRP B CA 1
ATOM 2154 C C . TRP B 1 85 ? 5.223 -0.433 -10.719 1 96.69 85 TRP B C 1
ATOM 2156 O O . TRP B 1 85 ? 5.906 -0.708 -11.711 1 96.69 85 TRP B O 1
ATOM 2166 N N . VAL B 1 86 ? 4.398 -1.23 -10.156 1 97.06 86 VAL B N 1
ATOM 2167 C CA . VAL B 1 86 ? 4.18 -2.572 -10.688 1 97.06 86 VAL B CA 1
ATOM 2168 C C . VAL B 1 86 ? 2.68 -2.844 -10.797 1 97.06 86 VAL B C 1
ATOM 2170 O O . VAL B 1 86 ? 1.897 -2.404 -9.953 1 97.06 86 VAL B O 1
ATOM 2173 N N . LYS B 1 87 ? 2.314 -3.605 -11.781 1 97.88 87 LYS B N 1
ATOM 2174 C CA . LYS B 1 87 ? 0.913 -3.98 -11.945 1 97.88 87 LYS B CA 1
ATOM 2175 C C . LYS B 1 87 ? 0.499 -5.023 -10.906 1 97.88 87 LYS B C 1
ATOM 2177 O O . LYS B 1 87 ? 1.113 -6.086 -10.812 1 97.88 87 LYS B O 1
ATOM 2182 N N . ASN B 1 88 ? -0.476 -4.727 -10.109 1 97.06 88 ASN B N 1
ATOM 2183 C CA . ASN B 1 88 ? -1.021 -5.602 -9.078 1 97.06 88 ASN B CA 1
ATOM 2184 C C . ASN B 1 88 ? -2.547 -5.59 -9.078 1 97.06 88 ASN B C 1
ATOM 2186 O O . ASN B 1 88 ? -3.162 -4.613 -9.516 1 97.06 88 ASN B O 1
ATOM 2190 N N . CYS B 1 89 ? -3.035 -6.668 -8.602 1 95.94 89 CYS B N 1
ATOM 2191 C CA . CYS B 1 89 ? -4.488 -6.746 -8.477 1 95.94 89 CYS B CA 1
ATOM 2192 C C . CYS B 1 89 ? -4.965 -6.059 -7.207 1 95.94 89 CYS B C 1
ATOM 2194 O O . CYS B 1 89 ? -4.574 -6.441 -6.102 1 95.94 89 CYS B O 1
ATOM 2196 N N . VAL B 1 90 ? -5.684 -5.043 -7.43 1 94.5 90 VAL B N 1
ATOM 2197 C CA . VAL B 1 90 ? -6.324 -4.328 -6.328 1 94.5 90 VAL B CA 1
ATOM 2198 C C . VAL B 1 90 ? -7.754 -3.963 -6.711 1 94.5 90 VAL B C 1
ATOM 2200 O O . VAL B 1 90 ? -8.047 -3.727 -7.887 1 94.5 90 VAL B O 1
ATOM 2203 N N . GLY B 1 91 ? -8.641 -4 -5.695 1 93.25 91 GLY B N 1
ATOM 2204 C CA . GLY B 1 91 ? -10.031 -3.646 -5.945 1 93.25 91 GLY B CA 1
ATOM 2205 C C . GLY B 1 91 ? -11 -4.355 -5.023 1 93.25 91 GLY B C 1
ATOM 2206 O O . GLY B 1 91 ? -10.617 -5.258 -4.281 1 93.25 91 GLY B O 1
ATOM 2207 N N . ILE B 1 92 ? -12.211 -3.891 -5.07 1 92 92 ILE B N 1
ATOM 2208 C CA . ILE B 1 92 ? -13.234 -4.484 -4.219 1 92 92 ILE B CA 1
ATOM 2209 C C . ILE B 1 92 ? -14.047 -5.504 -5.02 1 92 92 ILE B C 1
ATOM 2211 O O . ILE B 1 92 ? -14.219 -5.352 -6.23 1 92 92 ILE B O 1
ATOM 2215 N N . CYS B 1 93 ? -14.453 -6.5 -4.34 1 88.25 93 CYS B N 1
ATOM 2216 C CA . CYS B 1 93 ? -15.289 -7.539 -4.93 1 88.25 93 CYS B CA 1
ATOM 2217 C C . CYS B 1 93 ? -16.688 -7.535 -4.312 1 88.25 93 CYS B C 1
ATOM 2219 O O . CYS B 1 93 ? -17.391 -8.539 -4.371 1 88.25 93 CYS B O 1
ATOM 2221 N N . ASP B 1 94 ? -17.25 -6.504 -3.523 1 66.56 94 ASP B N 1
ATOM 2222 C CA . ASP B 1 94 ? -18.406 -6.352 -2.635 1 66.56 94 ASP B CA 1
ATOM 2223 C C . ASP B 1 94 ? -19.672 -6.934 -3.264 1 66.56 94 ASP B C 1
ATOM 2225 O O . ASP B 1 94 ? -20.547 -7.441 -2.559 1 66.56 94 ASP B O 1
ATOM 2229 N N . TYR B 1 95 ? -20.078 -6.387 -4.535 1 56.44 95 TYR B N 1
ATOM 2230 C CA . TYR B 1 95 ? -21.484 -6.695 -4.793 1 56.44 95 TYR B CA 1
ATOM 2231 C C . TYR B 1 95 ? -21.766 -8.188 -4.613 1 56.44 95 TYR B C 1
ATOM 2233 O O . TYR B 1 95 ? -22.672 -8.57 -3.879 1 56.44 95 TYR B O 1
ATOM 2241 N N . ASP B 1 96 ? -21.516 -8.906 -5.617 1 49 96 ASP B N 1
ATOM 2242 C CA . ASP B 1 96 ? -21.984 -10.273 -5.82 1 49 96 ASP B CA 1
ATOM 2243 C C . ASP B 1 96 ? -21.016 -11.289 -5.227 1 49 96 ASP B C 1
ATOM 2245 O O . ASP B 1 96 ? -21.422 -12.367 -4.793 1 49 96 ASP B O 1
ATOM 2249 N N . ASN B 1 97 ? -19.766 -10.883 -5.117 1 51.94 97 ASN B N 1
ATOM 2250 C CA . ASN B 1 97 ? -18.781 -11.93 -4.867 1 51.94 97 ASN B CA 1
ATOM 2251 C C . ASN B 1 97 ? -17.922 -11.617 -3.643 1 51.94 97 ASN B C 1
ATOM 2253 O O . ASN B 1 97 ? -17.578 -10.461 -3.398 1 51.94 97 ASN B O 1
ATOM 2257 N N . GLU B 1 98 ? -18.312 -12.203 -2.473 1 62.44 98 GLU B N 1
ATOM 2258 C CA . GLU B 1 98 ? -17.438 -12.195 -1.295 1 62.44 98 GLU B CA 1
ATOM 2259 C C . GLU B 1 98 ? -16 -12.523 -1.665 1 62.44 98 GLU B C 1
ATOM 2261 O O . GLU B 1 98 ? -15.75 -13.242 -2.635 1 62.44 98 GLU B O 1
ATOM 2266 N N . GLY B 1 99 ? -15.148 -11.688 -1.382 1 80.44 99 GLY B N 1
ATOM 2267 C CA . GLY B 1 99 ? -13.789 -12.172 -1.505 1 80.44 99 GLY B CA 1
ATOM 2268 C C . GLY B 1 99 ? -12.773 -11.062 -1.717 1 80.44 99 GLY B C 1
ATOM 2269 O O . GLY B 1 99 ? -13.023 -9.914 -1.355 1 80.44 99 GLY B O 1
ATOM 2270 N N . SER B 1 100 ? -11.703 -11.461 -2.102 1 86.25 100 SER B N 1
ATOM 2271 C CA . SER B 1 100 ? -10.562 -10.578 -2.322 1 86.25 100 SER B CA 1
ATOM 2272 C C . SER B 1 100 ? -10.141 -10.57 -3.789 1 86.25 100 SER B C 1
ATOM 2274 O O . SER B 1 100 ? -10.359 -11.547 -4.504 1 86.25 100 SER B O 1
ATOM 2276 N N . CYS B 1 101 ? -9.727 -9.445 -4.238 1 91.81 101 CYS B N 1
ATOM 2277 C CA . CYS B 1 101 ? -9.188 -9.305 -5.586 1 91.81 101 CYS B CA 1
ATOM 2278 C C . CYS B 1 101 ? -7.809 -9.945 -5.688 1 91.81 101 CYS B C 1
ATOM 2280 O O . CYS B 1 101 ? -6.836 -9.422 -5.133 1 91.81 101 CYS B O 1
ATOM 2282 N N . ILE B 1 102 ? -7.707 -11.039 -6.418 1 90.38 102 ILE B N 1
ATOM 2283 C CA . ILE B 1 102 ? -6.465 -11.797 -6.426 1 90.38 102 ILE B CA 1
ATOM 2284 C C . ILE B 1 102 ? -5.957 -11.945 -7.855 1 90.38 102 ILE B C 1
ATOM 2286 O O . ILE B 1 102 ? -6.715 -11.773 -8.812 1 90.38 102 ILE B O 1
ATOM 2290 N N . ALA B 1 103 ? -4.652 -12.25 -8.008 1 93.44 103 ALA B N 1
ATOM 2291 C CA . ALA B 1 103 ? -4.051 -12.484 -9.32 1 93.44 103 ALA B CA 1
ATOM 2292 C C . ALA B 1 103 ? -4.348 -13.898 -9.812 1 93.44 103 ALA B C 1
ATOM 2294 O O . ALA B 1 103 ? -4.098 -14.875 -9.102 1 93.44 103 ALA B O 1
ATOM 2295 N N . THR B 1 104 ? -4.848 -14.031 -10.961 1 92.56 104 THR B N 1
ATOM 2296 C CA . THR B 1 104 ? -5.082 -15.344 -11.555 1 92.56 104 THR B CA 1
ATOM 2297 C C . THR B 1 104 ? -3.957 -15.711 -12.516 1 92.56 104 THR B C 1
ATOM 2299 O O . THR B 1 104 ? -3.805 -16.875 -12.891 1 92.56 104 THR B O 1
ATOM 2302 N N . GLU B 1 105 ? -3.252 -14.773 -12.922 1 93.81 105 GLU B N 1
ATOM 2303 C CA . GLU B 1 105 ? -2.064 -14.93 -13.758 1 93.81 105 GLU B CA 1
ATOM 2304 C C . GLU B 1 105 ? -0.983 -13.922 -13.375 1 93.81 105 GLU B C 1
ATOM 2306 O O . GLU B 1 105 ? -1.275 -12.75 -13.141 1 93.81 105 GLU B O 1
ATOM 2311 N N . THR B 1 106 ? 0.231 -14.406 -13.289 1 94.75 106 THR B N 1
ATOM 2312 C CA . THR B 1 106 ? 1.34 -13.531 -12.922 1 94.75 106 THR B CA 1
ATOM 2313 C C . THR B 1 106 ? 2.525 -13.734 -13.859 1 94.75 106 THR B C 1
ATOM 2315 O O . THR B 1 106 ? 2.574 -14.719 -14.602 1 94.75 106 THR B O 1
ATOM 2318 N N . LYS B 1 107 ? 3.375 -12.812 -13.898 1 96.19 107 LYS B N 1
ATOM 2319 C CA . LYS B 1 107 ? 4.656 -12.898 -14.594 1 96.19 107 LYS B CA 1
ATOM 2320 C C . LYS B 1 107 ? 5.77 -12.25 -13.781 1 96.19 107 LYS B C 1
ATOM 2322 O O . LYS B 1 107 ? 5.504 -11.516 -12.828 1 96.19 107 LYS B O 1
ATOM 2327 N N . ILE B 1 108 ? 6.953 -12.648 -14.07 1 95.75 108 ILE B N 1
ATOM 2328 C CA . ILE B 1 108 ? 8.102 -12.062 -13.398 1 95.75 108 ILE B CA 1
ATOM 2329 C C . ILE B 1 108 ? 8.68 -10.93 -14.25 1 95.75 108 ILE B C 1
ATOM 2331 O O . ILE B 1 108 ? 8.984 -11.125 -15.422 1 95.75 108 ILE B O 1
ATOM 2335 N N . ARG B 1 109 ? 8.758 -9.773 -13.734 1 95.88 109 ARG B N 1
ATOM 2336 C CA . ARG B 1 109 ? 9.398 -8.625 -14.367 1 95.88 109 ARG B CA 1
ATOM 2337 C C . ARG B 1 109 ? 10.781 -8.375 -13.789 1 95.88 109 ARG B C 1
ATOM 2339 O O . ARG B 1 109 ? 10.953 -8.352 -12.57 1 95.88 109 ARG B O 1
ATOM 2346 N N . HIS B 1 110 ? 11.695 -8.227 -14.664 1 95.69 110 HIS B N 1
ATOM 2347 C CA . HIS B 1 110 ? 13.062 -7.945 -14.242 1 95.69 110 HIS B CA 1
ATOM 2348 C C . HIS B 1 110 ? 13.375 -6.453 -14.344 1 95.69 110 HIS B C 1
ATOM 2350 O O . HIS B 1 110 ? 13.508 -5.922 -15.445 1 95.69 110 HIS B O 1
ATOM 2356 N N . ILE B 1 111 ? 13.625 -5.883 -13.273 1 97.25 111 ILE B N 1
ATOM 2357 C CA . ILE B 1 111 ? 13.836 -4.441 -13.219 1 97.25 111 ILE B CA 1
ATOM 2358 C C . ILE B 1 111 ? 15.32 -4.141 -13.086 1 97.25 111 ILE B C 1
ATOM 2360 O O . ILE B 1 111 ? 15.977 -4.613 -12.148 1 97.25 111 ILE B O 1
ATOM 2364 N N . PRO B 1 112 ? 15.852 -3.377 -14.008 1 97.44 112 PRO B N 1
ATOM 2365 C CA . PRO B 1 112 ? 17.25 -2.979 -13.844 1 97.44 112 PRO B CA 1
ATOM 2366 C C . PRO B 1 112 ? 17.469 -2.066 -12.633 1 97.44 112 PRO B C 1
ATOM 2368 O O . PRO B 1 112 ? 16.734 -1.08 -12.469 1 97.44 112 PRO B O 1
ATOM 2371 N N . VAL B 1 113 ? 18.469 -2.428 -11.828 1 96.19 113 VAL B N 1
ATOM 2372 C CA . VAL B 1 113 ? 18.734 -1.635 -10.633 1 96.19 113 VAL B CA 1
ATOM 2373 C C . VAL B 1 113 ? 20.25 -1.446 -10.477 1 96.19 113 VAL B C 1
ATOM 2375 O O . VAL B 1 113 ? 21.031 -2.133 -11.133 1 96.19 113 VAL B O 1
ATOM 2378 N N . ARG B 1 114 ? 20.641 -0.464 -9.695 1 94.56 114 ARG B N 1
ATOM 2379 C CA . ARG B 1 114 ? 22 -0.286 -9.203 1 94.56 114 ARG B CA 1
ATOM 2380 C C . ARG B 1 114 ? 22.109 -0.669 -7.734 1 94.56 114 ARG B C 1
ATOM 2382 O O . ARG B 1 114 ? 21.234 -0.333 -6.934 1 94.56 114 ARG B O 1
ATOM 2389 N N . ILE B 1 115 ? 23.125 -1.385 -7.434 1 92.94 115 ILE B N 1
ATOM 2390 C CA . ILE B 1 115 ? 23.375 -1.792 -6.055 1 92.94 115 ILE B CA 1
ATOM 2391 C C . ILE B 1 115 ? 24.609 -1.076 -5.52 1 92.94 115 ILE B C 1
ATOM 2393 O O . ILE B 1 115 ? 25.688 -1.147 -6.125 1 92.94 115 ILE B O 1
ATOM 2397 N N . TYR B 1 116 ? 24.391 -0.351 -4.473 1 91.94 116 TYR B N 1
ATOM 2398 C CA . TYR B 1 116 ? 25.516 0.288 -3.799 1 91.94 116 TYR B CA 1
ATOM 2399 C C . TYR B 1 116 ? 25.906 -0.486 -2.547 1 91.94 116 TYR B C 1
ATOM 2401 O O . TYR B 1 116 ? 25.078 -0.709 -1.66 1 91.94 116 TYR B O 1
ATOM 2409 N N . ASN B 1 117 ? 27.094 -0.84 -2.508 1 90.19 117 ASN B N 1
ATOM 2410 C CA . ASN B 1 117 ? 27.625 -1.548 -1.344 1 90.19 117 ASN B CA 1
ATOM 2411 C C . ASN B 1 117 ? 28.375 -0.607 -0.406 1 90.19 117 ASN B C 1
ATOM 2413 O O . ASN B 1 117 ? 29.438 -0.104 -0.75 1 90.19 117 ASN B O 1
ATOM 2417 N N . GLY B 1 118 ? 27.844 -0.472 0.797 1 89.44 118 GLY B N 1
ATOM 2418 C CA . GLY B 1 118 ? 28.438 0.446 1.762 1 89.44 118 GLY B CA 1
ATOM 2419 C C . GLY B 1 118 ? 29.766 -0.033 2.311 1 89.44 118 GLY B C 1
ATOM 2420 O O . GLY B 1 118 ? 30.594 0.775 2.727 1 89.44 118 GLY B O 1
ATOM 2421 N N . ASN B 1 119 ? 30 -1.274 2.369 1 91 119 ASN B N 1
ATOM 2422 C CA . ASN B 1 119 ? 31.266 -1.825 2.869 1 91 119 ASN B CA 1
ATOM 2423 C C . ASN B 1 119 ? 32.406 -1.58 1.893 1 91 119 ASN B C 1
ATOM 2425 O O . ASN B 1 119 ? 33.5 -1.217 2.305 1 91 119 ASN B O 1
ATOM 2429 N N . THR B 1 120 ? 32.156 -1.771 0.64 1 91.81 120 THR B N 1
ATOM 2430 C CA . THR B 1 120 ? 33.188 -1.663 -0.373 1 91.81 120 THR B CA 1
ATOM 2431 C C . THR B 1 120 ? 33.125 -0.313 -1.081 1 91.81 120 THR B C 1
ATOM 2433 O O . THR B 1 120 ? 34.031 0.063 -1.805 1 91.81 120 THR B O 1
ATOM 2436 N N . ASN B 1 121 ? 31.953 0.375 -0.902 1 92.12 121 ASN B N 1
ATOM 2437 C CA . ASN B 1 121 ? 31.703 1.647 -1.57 1 92.12 121 ASN B CA 1
ATOM 2438 C C . ASN B 1 121 ? 31.688 1.491 -3.088 1 92.12 121 ASN B C 1
ATOM 2440 O O . ASN B 1 121 ? 32.188 2.355 -3.809 1 92.12 121 ASN B O 1
ATOM 2444 N N . LYS B 1 122 ? 31.344 0.398 -3.516 1 92.56 122 LYS B N 1
ATOM 2445 C CA . LYS B 1 122 ? 31.266 0.11 -4.945 1 92.56 122 LYS B CA 1
ATOM 2446 C C . LYS B 1 122 ? 29.812 -0.012 -5.395 1 92.56 122 LYS B C 1
ATOM 2448 O O . LYS B 1 122 ? 28.938 -0.396 -4.609 1 92.56 122 LYS B O 1
ATOM 2453 N N . GLU B 1 123 ? 29.656 0.351 -6.664 1 94 123 GLU B N 1
ATOM 2454 C CA . GLU B 1 123 ? 28.344 0.226 -7.285 1 94 123 GLU B CA 1
ATOM 2455 C C . GLU B 1 123 ? 28.344 -0.85 -8.367 1 94 123 GLU B C 1
ATOM 2457 O O . GLU B 1 123 ? 29.312 -0.987 -9.109 1 94 123 GLU B O 1
ATOM 2462 N N . SER B 1 124 ? 27.297 -1.591 -8.438 1 94.75 124 SER B N 1
ATOM 2463 C CA . SER B 1 124 ? 27.156 -2.623 -9.461 1 94.75 124 SER B CA 1
ATOM 2464 C C . SER B 1 124 ? 25.766 -2.598 -10.078 1 94.75 124 SER B C 1
ATOM 2466 O O . SER B 1 124 ? 24.844 -2.006 -9.523 1 94.75 124 SER B O 1
ATOM 2468 N N . CYS B 1 125 ? 25.75 -3.207 -11.289 1 96.56 125 CYS B N 1
ATOM 2469 C CA . CYS B 1 125 ? 24.469 -3.35 -11.969 1 96.56 125 CYS B CA 1
ATOM 2470 C C . CYS B 1 125 ? 23.828 -4.695 -11.648 1 96.56 125 CYS B C 1
ATOM 2472 O O . CYS B 1 125 ? 24.531 -5.699 -11.508 1 96.56 125 CYS B O 1
ATOM 2474 N N . ALA B 1 126 ? 22.516 -4.594 -11.508 1 96.25 126 ALA B N 1
ATOM 2475 C CA . ALA B 1 126 ? 21.766 -5.82 -11.242 1 96.25 126 ALA B CA 1
ATOM 2476 C C . ALA B 1 126 ? 20.359 -5.75 -11.812 1 96.25 126 ALA B C 1
ATOM 2478 O O . ALA B 1 126 ? 19.922 -4.691 -12.273 1 96.25 126 ALA B O 1
ATOM 2479 N N . THR B 1 127 ? 19.75 -6.859 -11.914 1 96.38 127 THR B N 1
ATOM 2480 C CA . THR B 1 127 ? 18.328 -6.938 -12.258 1 96.38 127 THR B CA 1
ATOM 2481 C C . THR B 1 127 ? 17.516 -7.484 -11.086 1 96.38 127 THR B C 1
ATOM 2483 O O . THR B 1 127 ? 17.891 -8.492 -10.492 1 96.38 127 THR B O 1
ATOM 2486 N N . TYR B 1 128 ? 16.484 -6.789 -10.75 1 96.56 128 TYR B N 1
ATOM 2487 C CA . TYR B 1 128 ? 15.609 -7.133 -9.633 1 96.56 128 TYR B CA 1
ATOM 2488 C C . TYR B 1 128 ? 14.344 -7.832 -10.125 1 96.56 128 TYR B C 1
ATOM 2490 O O . TYR B 1 128 ? 13.602 -7.277 -10.938 1 96.56 128 TYR B O 1
ATOM 2498 N N . ALA B 1 129 ? 14.086 -9.031 -9.641 1 96.56 129 ALA B N 1
ATOM 2499 C CA . ALA B 1 129 ? 12.906 -9.781 -10.055 1 96.56 129 ALA B CA 1
ATOM 2500 C C . ALA B 1 129 ? 11.68 -9.383 -9.227 1 96.56 129 ALA B C 1
ATOM 2502 O O . ALA B 1 129 ? 11.68 -9.531 -8.008 1 96.56 129 ALA B O 1
ATOM 2503 N N . VAL B 1 130 ? 10.688 -8.93 -9.922 1 96.62 130 VAL B N 1
ATOM 2504 C CA . VAL B 1 130 ? 9.445 -8.547 -9.258 1 96.62 130 VAL B CA 1
ATOM 2505 C C . VAL B 1 130 ? 8.266 -9.289 -9.906 1 96.62 130 VAL B C 1
ATOM 2507 O O . VAL B 1 130 ? 8.258 -9.516 -11.117 1 96.62 130 VAL B O 1
ATOM 2510 N N . GLU B 1 131 ? 7.355 -9.586 -9.047 1 95.62 131 GLU B N 1
ATOM 2511 C CA . GLU B 1 131 ? 6.152 -10.227 -9.57 1 95.62 131 GLU B CA 1
ATOM 2512 C C . GLU B 1 131 ? 5.156 -9.188 -10.078 1 95.62 131 GLU B C 1
ATOM 2514 O O . GLU B 1 131 ? 4.852 -8.219 -9.383 1 95.62 131 GLU B O 1
ATOM 2519 N N . GLU B 1 132 ? 4.684 -9.414 -11.242 1 97 132 GLU B N 1
ATOM 2520 C CA . GLU B 1 132 ? 3.65 -8.57 -11.836 1 97 132 GLU B CA 1
ATOM 2521 C C . GLU B 1 132 ? 2.387 -9.375 -12.133 1 97 132 GLU B C 1
ATOM 2523 O O . GLU B 1 132 ? 2.463 -10.516 -12.594 1 97 132 GLU B O 1
ATOM 2528 N N . HIS B 1 133 ? 1.273 -8.766 -11.805 1 97 133 HIS B N 1
ATOM 2529 C CA . HIS B 1 133 ? 0.001 -9.422 -12.086 1 97 133 HIS B CA 1
ATOM 2530 C C . HIS B 1 133 ? -0.463 -9.133 -13.508 1 97 133 HIS B C 1
ATOM 2532 O O . HIS B 1 133 ? -0.325 -8.008 -14 1 97 133 HIS B O 1
ATOM 2538 N N . VAL B 1 134 ? -0.938 -10.18 -14.141 1 97.56 134 VAL B N 1
ATOM 2539 C CA . VAL B 1 134 ? -1.348 -10.055 -15.539 1 97.56 134 VAL B CA 1
ATOM 2540 C C . VAL B 1 134 ? -2.871 -10.078 -15.633 1 97.56 134 VAL B C 1
ATOM 2542 O O . VAL B 1 134 ? -3.463 -9.32 -16.406 1 97.56 134 VAL B O 1
ATOM 2545 N N . LYS B 1 135 ? -3.5 -10.914 -14.836 1 96.69 135 LYS B N 1
ATOM 2546 C CA . LYS B 1 135 ? -4.953 -11.016 -14.766 1 96.69 135 LYS B CA 1
ATOM 2547 C C . LYS B 1 135 ? -5.426 -11.102 -13.312 1 96.69 135 LYS B C 1
ATOM 2549 O O . LYS B 1 135 ? -4.727 -11.641 -12.453 1 96.69 135 LYS B O 1
ATOM 2554 N N . CYS B 1 136 ? -6.566 -10.555 -13.18 1 94.31 136 CYS B N 1
ATOM 2555 C CA . CYS B 1 136 ? -7.105 -10.531 -11.82 1 94.31 136 CYS B CA 1
ATOM 2556 C C . CYS B 1 136 ? -8.492 -11.164 -11.781 1 94.31 136 CYS B C 1
ATOM 2558 O O . CYS B 1 136 ? -9.148 -11.297 -12.812 1 94.31 136 CYS B O 1
ATOM 2560 N N . GLY B 1 137 ? -8.883 -11.57 -10.633 1 89.25 137 GLY B N 1
ATOM 2561 C CA . GLY B 1 137 ? -10.219 -12.078 -10.367 1 89.25 137 GLY B CA 1
ATOM 2562 C C . GLY B 1 137 ? -10.594 -12.031 -8.898 1 89.25 137 GLY B C 1
ATOM 2563 O O . GLY B 1 137 ? -9.734 -11.82 -8.039 1 89.25 137 GLY B O 1
ATOM 2564 N N . CYS B 1 138 ? -11.883 -12.133 -8.672 1 89.06 138 CYS B N 1
ATOM 2565 C CA . CYS B 1 138 ? -12.367 -12.164 -7.297 1 89.06 138 CYS B CA 1
ATOM 2566 C C . CYS B 1 138 ? -12.5 -13.594 -6.797 1 89.06 138 CYS B C 1
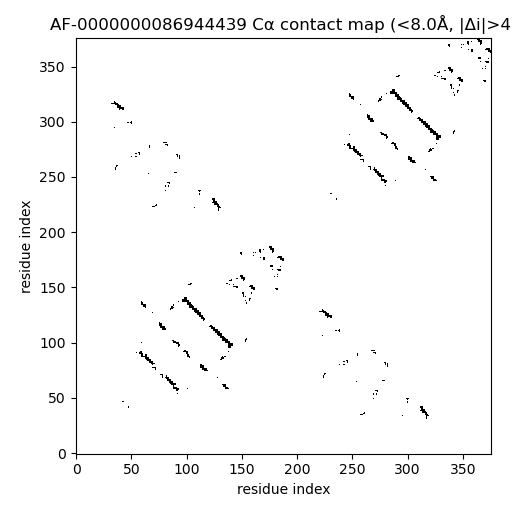ATOM 2568 O O . CYS B 1 138 ? -12.977 -14.469 -7.523 1 89.06 138 CYS B O 1
ATOM 2570 N N . CYS B 1 139 ? -12.008 -13.742 -5.602 1 86.56 139 CYS B N 1
ATOM 2571 C CA . CYS B 1 139 ? -12.039 -15.07 -5.008 1 86.56 139 CYS B CA 1
ATOM 2572 C C . CYS B 1 139 ? -12.398 -15 -3.527 1 86.56 139 CYS B C 1
ATOM 2574 O O . CYS B 1 139 ? -11.828 -14.203 -2.783 1 86.56 139 CYS B O 1
ATOM 2576 N N . ALA B 1 140 ? -13.32 -15.805 -3.096 1 82.38 140 ALA B N 1
ATOM 2577 C CA . ALA B 1 140 ? -13.789 -15.805 -1.71 1 82.38 140 ALA B CA 1
ATOM 2578 C C . ALA B 1 140 ? -12.805 -16.531 -0.802 1 82.38 140 ALA B C 1
ATOM 2580 O O . ALA B 1 140 ? -12.812 -16.344 0.416 1 82.38 140 ALA B O 1
ATOM 2581 N N . LEU B 1 141 ? -12.008 -17.375 -1.363 1 76.44 141 LEU B N 1
ATOM 2582 C CA . LEU B 1 141 ? -11.023 -18.109 -0.574 1 76.44 141 LEU B CA 1
ATOM 2583 C C . LEU B 1 141 ? -9.703 -17.344 -0.516 1 76.44 141 LEU B C 1
ATOM 2585 O O . LEU B 1 141 ? -9.289 -16.734 -1.505 1 76.44 141 LEU B O 1
ATOM 2589 N N . SER B 1 142 ? -9.211 -17.203 0.643 1 69.06 142 SER B N 1
ATOM 2590 C CA . SER B 1 142 ? -7.848 -16.688 0.735 1 69.06 142 SER B CA 1
ATOM 2591 C C . SER B 1 142 ? -6.82 -17.797 0.521 1 69.06 142 SER B C 1
ATOM 2593 O O . SER B 1 142 ? -7.09 -18.969 0.807 1 69.06 142 SER B O 1
ATOM 2595 N N . PRO B 1 143 ? -5.672 -17.391 -0.124 1 66.5 143 PRO B N 1
ATOM 2596 C CA . PRO B 1 143 ? -4.641 -18.406 -0.323 1 66.5 143 PRO B CA 1
ATOM 2597 C C . PRO B 1 143 ? -4.277 -19.141 0.968 1 66.5 143 PRO B C 1
ATOM 2599 O O . PRO B 1 143 ? -3.998 -20.344 0.943 1 66.5 143 PRO B O 1
ATOM 2602 N N . ASP B 1 144 ? -4.414 -18.484 2.057 1 71.94 144 ASP B N 1
ATOM 2603 C CA . ASP B 1 144 ? -4.016 -19.078 3.326 1 71.94 144 ASP B CA 1
ATOM 2604 C C . ASP B 1 144 ? -5.094 -20.031 3.848 1 71.94 144 ASP B C 1
ATOM 2606 O O . ASP B 1 144 ? -4.859 -20.781 4.793 1 71.94 144 ASP B O 1
ATOM 2610 N N . HIS B 1 145 ? -6.098 -20.062 3.113 1 78.25 145 HIS B N 1
ATOM 2611 C CA . HIS B 1 145 ? -7.23 -20.891 3.518 1 78.25 145 HIS B CA 1
ATOM 2612 C C . HIS B 1 145 ? -6.965 -22.359 3.221 1 78.25 145 HIS B C 1
ATOM 2614 O O . HIS B 1 145 ? -7.48 -23.234 3.918 1 78.25 145 HIS B O 1
ATOM 2620 N N . CYS B 1 146 ? -6.113 -22.625 2.273 1 84.56 146 CYS B N 1
ATOM 2621 C CA . CYS B 1 146 ? -5.844 -24 1.889 1 84.56 146 CYS B CA 1
ATOM 2622 C C . CYS B 1 146 ? -4.746 -24.594 2.756 1 84.56 146 CYS B C 1
ATOM 2624 O O . CYS B 1 146 ? -3.568 -24.266 2.592 1 84.56 146 CYS B O 1
ATOM 2626 N N . VAL B 1 147 ? -5.219 -25.422 3.699 1 83.31 147 VAL B N 1
ATOM 2627 C CA . VAL B 1 147 ? -4.273 -26.047 4.617 1 83.31 147 VAL B CA 1
ATOM 2628 C C . VAL B 1 147 ? -3.502 -27.141 3.891 1 83.31 147 VAL B C 1
ATOM 2630 O O . VAL B 1 147 ? -4.086 -27.922 3.131 1 83.31 147 VAL B O 1
ATOM 2633 N N . SER B 1 148 ? -2.209 -27.141 4.18 1 87.19 148 SER B N 1
ATOM 2634 C CA . SER B 1 148 ? -1.403 -28.219 3.6 1 87.19 148 SER B CA 1
ATOM 2635 C C . SER B 1 148 ? -1.982 -29.594 3.932 1 87.19 148 SER B C 1
ATOM 2637 O O . SER B 1 148 ? -2.453 -29.812 5.047 1 87.19 148 SER B O 1
ATOM 2639 N N . PRO B 1 149 ? -2.031 -30.516 2.977 1 89.88 149 PRO B N 1
ATOM 2640 C CA . PRO B 1 149 ? -1.262 -30.562 1.731 1 89.88 149 PRO B CA 1
ATOM 2641 C C . PRO B 1 149 ? -2.029 -29.984 0.541 1 89.88 149 PRO B C 1
ATOM 2643 O O . PRO B 1 149 ? -1.575 -30.094 -0.601 1 89.88 149 PRO B O 1
ATOM 2646 N N . ARG B 1 150 ? -3.148 -29.438 0.826 1 89.81 150 ARG B N 1
ATOM 2647 C CA . ARG B 1 150 ? -3.914 -28.828 -0.255 1 89.81 150 ARG B CA 1
ATOM 2648 C C . ARG B 1 150 ? -3.254 -27.547 -0.732 1 89.81 150 ARG B C 1
ATOM 2650 O O . ARG B 1 150 ? -2.586 -26.859 0.044 1 89.81 150 ARG B O 1
ATOM 2657 N N . VAL B 1 151 ? -3.418 -27.297 -2.033 1 88.88 151 VAL B N 1
ATOM 2658 C CA . VAL B 1 151 ? -2.812 -26.109 -2.627 1 88.88 151 VAL B CA 1
ATOM 2659 C C . VAL B 1 151 ? -3.898 -25.219 -3.236 1 88.88 151 VAL B C 1
ATOM 2661 O O . VAL B 1 151 ? -4.875 -25.734 -3.797 1 88.88 151 VAL B O 1
ATOM 2664 N N . PHE B 1 152 ? -3.635 -23.922 -3.156 1 88.31 152 PHE B N 1
ATOM 2665 C CA . PHE B 1 152 ? -4.594 -22.938 -3.65 1 88.31 152 PHE B CA 1
ATOM 2666 C C . PHE B 1 152 ? -4.387 -22.672 -5.137 1 88.31 152 PHE B C 1
ATOM 2668 O O . PHE B 1 152 ? -3.254 -22.484 -5.586 1 88.31 152 PHE B O 1
ATOM 2675 N N . ASN B 1 153 ? -5.559 -22.859 -5.82 1 85.94 153 ASN B N 1
ATOM 2676 C CA . ASN B 1 153 ? -5.57 -22.5 -7.23 1 85.94 153 ASN B CA 1
ATOM 2677 C C . ASN B 1 153 ? -6.27 -21.156 -7.453 1 85.94 153 ASN B C 1
ATOM 2679 O O . ASN B 1 153 ? -7.5 -21.078 -7.41 1 85.94 153 ASN B O 1
ATOM 2683 N N . PRO B 1 154 ? -5.539 -20.188 -7.801 1 84.75 154 PRO B N 1
ATOM 2684 C CA . PRO B 1 154 ? -6.133 -18.859 -7.934 1 84.75 154 PRO B CA 1
ATOM 2685 C C . PRO B 1 154 ? -7.07 -18.75 -9.133 1 84.75 154 PRO B C 1
ATOM 2687 O O . PRO B 1 154 ? -8.023 -17.969 -9.109 1 84.75 154 PRO B O 1
ATOM 2690 N N . ARG B 1 155 ? -6.812 -19.469 -10.172 1 82.81 155 ARG B N 1
ATOM 2691 C CA . ARG B 1 155 ? -7.625 -19.391 -11.383 1 82.81 155 ARG B CA 1
ATOM 2692 C C . ARG B 1 155 ? -9.023 -19.938 -11.133 1 82.81 155 ARG B C 1
ATOM 2694 O O . ARG B 1 155 ? -10.008 -19.375 -11.625 1 82.81 155 ARG B O 1
ATOM 2701 N N . LYS B 1 156 ? -9.039 -20.922 -10.328 1 85.06 156 LYS B N 1
ATOM 2702 C CA . LYS B 1 156 ? -10.328 -21.562 -10.07 1 85.06 156 LYS B CA 1
ATOM 2703 C C . LYS B 1 156 ? -10.883 -21.156 -8.711 1 85.06 156 LYS B C 1
ATOM 2705 O O . LYS B 1 156 ? -12.016 -21.516 -8.367 1 85.06 156 LYS B O 1
ATOM 2710 N N . CYS B 1 157 ? -10.07 -20.422 -8.055 1 85.38 157 CYS B N 1
ATOM 2711 C CA . CYS B 1 157 ? -10.438 -20.031 -6.699 1 85.38 157 CYS B CA 1
ATOM 2712 C C . CYS B 1 157 ? -10.852 -21.25 -5.883 1 85.38 157 CYS B C 1
ATOM 2714 O O . CYS B 1 157 ? -11.938 -21.266 -5.297 1 85.38 157 CYS B O 1
ATOM 2716 N N . SER B 1 158 ? -9.969 -22.25 -5.883 1 86.62 158 SER B N 1
ATOM 2717 C CA . SER B 1 158 ? -10.273 -23.5 -5.188 1 86.62 158 SER B CA 1
ATOM 2718 C C . SER B 1 158 ? -9.008 -24.156 -4.656 1 86.62 158 SER B C 1
ATOM 2720 O O . SER B 1 158 ? -7.898 -23.812 -5.066 1 86.62 158 SER B O 1
ATOM 2722 N N . CYS B 1 159 ? -9.312 -25 -3.639 1 88.5 159 CYS B N 1
ATOM 2723 C CA . CYS B 1 159 ? -8.219 -25.828 -3.143 1 88.5 159 CYS B CA 1
ATOM 2724 C C . CYS B 1 159 ? -8.211 -27.188 -3.824 1 88.5 159 CYS B C 1
ATOM 2726 O O . CYS B 1 159 ? -9.266 -27.719 -4.18 1 88.5 159 CYS B O 1
ATOM 2728 N N . HIS B 1 160 ? -7.074 -27.578 -4.098 1 88.62 160 HIS B N 1
ATOM 2729 C CA . HIS B 1 160 ? -7.008 -28.891 -4.707 1 88.62 160 HIS B CA 1
ATOM 2730 C C . HIS B 1 160 ? -5.809 -29.688 -4.191 1 88.62 160 HIS B C 1
ATOM 2732 O O . HIS B 1 160 ? -4.902 -29.109 -3.58 1 88.62 160 HIS B O 1
ATOM 2738 N N . CYS B 1 161 ? -5.887 -30.969 -4.324 1 92.19 161 CYS B N 1
ATOM 2739 C CA . CYS B 1 161 ? -4.77 -31.844 -3.992 1 92.19 161 CYS B CA 1
ATOM 2740 C C . CYS B 1 161 ? -3.775 -31.922 -5.148 1 92.19 161 CYS B C 1
ATOM 2742 O O . CYS B 1 161 ? -4.152 -32.219 -6.277 1 92.19 161 CYS B O 1
ATOM 2744 N N . PRO B 1 162 ? -2.543 -31.609 -4.82 1 92.12 162 PRO B N 1
ATOM 2745 C CA . PRO B 1 162 ? -1.559 -31.562 -5.906 1 92.12 162 PRO B CA 1
ATOM 2746 C C . PRO B 1 162 ? -1.245 -32.969 -6.465 1 92.12 162 PRO B C 1
ATOM 2748 O O . PRO B 1 162 ? -0.783 -33.062 -7.602 1 92.12 162 PRO B O 1
ATOM 2751 N N . ASN B 1 163 ? -1.432 -34 -5.707 1 92.25 163 ASN B N 1
ATOM 2752 C CA . ASN B 1 163 ? -1.11 -35.375 -6.121 1 92.25 163 ASN B CA 1
ATOM 2753 C C . ASN B 1 163 ? -2.25 -36 -6.922 1 92.25 163 ASN B C 1
ATOM 2755 O O . ASN B 1 163 ? -2.852 -36.969 -6.484 1 92.25 163 ASN B O 1
ATOM 2759 N N . ILE B 1 164 ? -2.352 -35.5 -8.117 1 91.06 164 ILE B N 1
ATOM 2760 C CA . ILE B 1 164 ? -3.465 -35.906 -8.977 1 91.06 164 ILE B CA 1
ATOM 2761 C C . ILE B 1 164 ? -3.318 -37.375 -9.367 1 91.06 164 ILE B C 1
ATOM 2763 O O . ILE B 1 164 ? -4.301 -38.125 -9.398 1 91.06 164 ILE B O 1
ATOM 2767 N N . GLU B 1 165 ? -2.08 -37.812 -9.719 1 93.5 165 GLU B N 1
ATOM 2768 C CA . GLU B 1 165 ? -1.837 -39.188 -10.125 1 93.5 165 GLU B CA 1
ATOM 2769 C C . GLU B 1 165 ? -2.186 -40.156 -9.008 1 93.5 165 GLU B C 1
ATOM 2771 O O . GLU B 1 165 ? -2.764 -41.219 -9.258 1 93.5 165 GLU B O 1
ATOM 2776 N N . ASP B 1 166 ? -1.82 -39.781 -7.777 1 93.56 166 ASP B N 1
ATOM 2777 C CA . ASP B 1 166 ? -2.172 -40.625 -6.645 1 93.56 166 ASP B CA 1
ATOM 2778 C C . ASP B 1 166 ? -3.686 -40.781 -6.527 1 93.56 166 ASP B C 1
ATOM 2780 O O . ASP B 1 166 ? -4.18 -41.875 -6.223 1 93.56 166 ASP B O 1
ATOM 2784 N N . ARG B 1 167 ? -4.387 -39.781 -6.754 1 93.62 167 ARG B N 1
ATOM 2785 C CA . ARG B 1 167 ? -5.844 -39.812 -6.688 1 93.62 167 ARG B CA 1
ATOM 2786 C C . ARG B 1 167 ? -6.418 -40.719 -7.766 1 93.62 167 ARG B C 1
ATOM 2788 O O . ARG B 1 167 ? -7.309 -41.531 -7.492 1 93.62 167 ARG B O 1
ATOM 2795 N N . ARG B 1 168 ? -5.879 -40.625 -8.938 1 93.5 168 ARG B N 1
ATOM 2796 C CA . ARG B 1 168 ? -6.352 -41.438 -10.055 1 93.5 168 ARG B CA 1
ATOM 2797 C C . ARG B 1 168 ? -6.148 -42.938 -9.773 1 93.5 168 ARG B C 1
ATOM 2799 O O . ARG B 1 168 ? -7.02 -43.75 -10.07 1 93.5 168 ARG B O 1
ATOM 2806 N N . GLU B 1 169 ? -4.992 -43.219 -9.219 1 94 169 GLU B N 1
ATOM 2807 C CA . GLU B 1 169 ? -4.707 -44.594 -8.875 1 94 169 GLU B CA 1
ATOM 2808 C C . GLU B 1 169 ? -5.586 -45.062 -7.719 1 94 169 GLU B C 1
ATOM 2810 O O . GLU B 1 169 ? -6.027 -46.219 -7.699 1 94 169 GLU B O 1
ATOM 2815 N N . CYS B 1 170 ? -5.863 -44.156 -6.902 1 94.25 170 CYS B N 1
ATOM 2816 C CA . CYS B 1 170 ? -6.664 -44.469 -5.727 1 94.25 170 CYS B CA 1
ATOM 2817 C C . CYS B 1 170 ? -8.094 -44.844 -6.121 1 94.25 170 CYS B C 1
ATOM 2819 O O . CYS B 1 170 ? -8.664 -45.781 -5.602 1 94.25 170 CYS B O 1
ATOM 2821 N N . VAL B 1 171 ? -8.625 -44.125 -7.031 1 91.81 171 VAL B N 1
ATOM 2822 C CA . VAL B 1 171 ? -10.031 -44.281 -7.383 1 91.81 171 VAL B CA 1
ATOM 2823 C C . VAL B 1 171 ? -10.242 -45.594 -8.125 1 91.81 171 VAL B C 1
ATOM 2825 O O . VAL B 1 171 ? -11.352 -46.125 -8.156 1 91.81 171 VAL B O 1
ATOM 2828 N N . LYS B 1 172 ? -9.172 -46.219 -8.602 1 92.81 172 LYS B N 1
ATOM 2829 C CA . LYS B 1 172 ? -9.242 -47.5 -9.289 1 92.81 172 LYS B CA 1
ATOM 2830 C C . LYS B 1 172 ? -9.336 -48.656 -8.297 1 92.81 172 LYS B C 1
ATOM 2832 O O . LYS B 1 172 ? -9.734 -49.75 -8.664 1 92.81 172 LYS B O 1
ATOM 2837 N N . LYS B 1 173 ? -8.945 -48.344 -7.168 1 92 173 LYS B N 1
ATOM 2838 C CA . LYS B 1 173 ? -8.961 -49.375 -6.148 1 92 173 LYS B CA 1
ATOM 2839 C C . LYS B 1 173 ? -10.336 -49.5 -5.492 1 92 173 LYS B C 1
ATOM 2841 O O . LYS B 1 173 ? -10.953 -48.469 -5.156 1 92 173 LYS B O 1
ATOM 2846 N N . THR B 1 174 ? -10.875 -50.656 -5.328 1 90.44 174 THR B N 1
ATOM 2847 C CA . THR B 1 174 ? -12.227 -50.875 -4.836 1 90.44 174 THR B CA 1
ATOM 2848 C C . THR B 1 174 ? -12.281 -50.75 -3.316 1 90.44 174 THR B C 1
ATOM 2850 O O . THR B 1 174 ? -13.328 -50.406 -2.754 1 90.44 174 THR B O 1
ATOM 2853 N N . ASP B 1 175 ? -11.18 -50.969 -2.617 1 93.19 175 ASP B N 1
ATOM 2854 C CA . ASP B 1 175 ? -11.188 -50.969 -1.157 1 93.19 175 ASP B CA 1
ATOM 2855 C C . ASP B 1 175 ? -10.695 -49.625 -0.613 1 93.19 175 ASP B C 1
ATOM 2857 O O . ASP B 1 175 ? -10.445 -49.5 0.587 1 93.19 175 ASP B O 1
ATOM 2861 N N . MET B 1 176 ? -10.492 -48.75 -1.475 1 94.25 176 MET B N 1
ATOM 2862 C CA . MET B 1 176 ? -9.906 -47.469 -1.05 1 94.25 176 MET B CA 1
ATOM 2863 C C . MET B 1 176 ? -10.812 -46.312 -1.43 1 94.25 176 MET B C 1
ATOM 2865 O O . MET B 1 176 ? -11.578 -46.406 -2.389 1 94.25 176 MET B O 1
ATOM 2869 N N . THR B 1 177 ? -10.781 -45.219 -0.63 1 94.69 177 THR B N 1
ATOM 2870 C CA . THR B 1 177 ? -11.477 -43.969 -0.926 1 94.69 177 THR B CA 1
ATOM 2871 C C . THR B 1 177 ? -10.531 -42.781 -0.813 1 94.69 177 THR B C 1
ATOM 2873 O O . THR B 1 177 ? -9.594 -42.812 -0.019 1 94.69 177 THR B O 1
ATOM 2876 N N . TRP B 1 178 ? -10.75 -41.812 -1.672 1 94.06 178 TRP B N 1
ATOM 2877 C CA . TRP B 1 178 ? -9.914 -40.625 -1.687 1 94.06 178 TRP B CA 1
ATOM 2878 C C . TRP B 1 178 ? -10.391 -39.625 -0.644 1 94.06 178 TRP B C 1
ATOM 2880 O O . TRP B 1 178 ? -11.547 -39.188 -0.67 1 94.06 178 TRP B O 1
ATOM 2890 N N . ASN B 1 179 ? -9.461 -39.312 0.25 1 92.75 179 ASN B N 1
ATOM 2891 C CA . ASN B 1 179 ? -9.727 -38.25 1.225 1 92.75 179 ASN B CA 1
ATOM 2892 C C . ASN B 1 179 ? -9.352 -36.875 0.685 1 92.75 179 ASN B C 1
ATOM 2894 O O . ASN B 1 179 ? -8.164 -36.531 0.593 1 92.75 179 ASN B O 1
ATOM 2898 N N . ARG B 1 180 ? -10.273 -36.156 0.477 1 88.31 180 ARG B N 1
ATOM 2899 C CA . ARG B 1 180 ? -10.055 -34.844 -0.167 1 88.31 180 ARG B CA 1
ATOM 2900 C C . ARG B 1 180 ? -9.43 -33.844 0.802 1 88.31 180 ARG B C 1
ATOM 2902 O O . ARG B 1 180 ? -8.781 -32.906 0.381 1 88.31 180 ARG B O 1
ATOM 2909 N N . ALA B 1 181 ? -9.555 -34.062 2.059 1 86.69 181 ALA B N 1
ATOM 2910 C CA . ALA B 1 181 ? -9.031 -33.125 3.055 1 86.69 181 ALA B CA 1
ATOM 2911 C C . ALA B 1 181 ? -7.539 -33.375 3.293 1 86.69 181 ALA B C 1
ATOM 2913 O O . ALA B 1 181 ? -6.766 -32.406 3.426 1 86.69 181 ALA B O 1
ATOM 2914 N N . HIS B 1 182 ? -7.156 -34.594 3.27 1 91.38 182 HIS B N 1
ATOM 2915 C CA . HIS B 1 182 ? -5.773 -34.938 3.586 1 91.38 182 HIS B CA 1
ATOM 2916 C C . HIS B 1 182 ? -5 -35.344 2.332 1 91.38 182 HIS B C 1
ATOM 2918 O O . HIS B 1 182 ? -3.791 -35.562 2.389 1 91.38 182 HIS B O 1
ATOM 2924 N N . CYS B 1 183 ? -5.703 -35.375 1.317 1 94.81 183 CYS B N 1
ATOM 2925 C CA . CYS B 1 183 ? -5.113 -35.688 0.025 1 94.81 183 CYS B CA 1
ATOM 2926 C C . CYS B 1 183 ? -4.391 -37.031 0.085 1 94.81 183 CYS B C 1
ATOM 2928 O O . CYS B 1 183 ? -3.238 -37.156 -0.341 1 94.81 183 CYS B O 1
ATOM 2930 N N . LYS B 1 184 ? -5.078 -37.938 0.593 1 94.56 184 LYS B N 1
ATOM 2931 C CA . LYS B 1 184 ? -4.508 -39.281 0.753 1 94.56 184 LYS B CA 1
ATOM 2932 C C . LYS B 1 184 ? -5.547 -40.344 0.457 1 94.56 184 LYS B C 1
ATOM 2934 O O . LYS B 1 184 ? -6.75 -40.125 0.59 1 94.56 184 LYS B O 1
ATOM 2939 N N . CYS B 1 185 ? -4.965 -41.406 -0.022 1 94.06 185 CYS B N 1
ATOM 2940 C CA . CYS B 1 185 ? -5.805 -42.594 -0.239 1 94.06 185 CYS B CA 1
ATOM 2941 C C . CYS B 1 185 ? -5.965 -43.406 1.047 1 94.06 185 CYS B C 1
ATOM 2943 O O . CYS B 1 185 ? -4.98 -43.719 1.704 1 94.06 185 CYS B O 1
ATOM 2945 N N . GLU B 1 186 ? -7.25 -43.531 1.453 1 93.88 186 GLU B N 1
ATOM 2946 C CA . GLU B 1 186 ? -7.535 -44.25 2.699 1 93.88 186 GLU B CA 1
ATOM 2947 C C . GLU B 1 186 ? -8.406 -45.469 2.453 1 93.88 186 GLU B C 1
ATOM 2949 O O . GLU B 1 186 ? -9.172 -45.5 1.49 1 93.88 186 GLU B O 1
ATOM 2954 N N . LYS B 1 187 ? -8.195 -46.531 3.252 1 92.31 187 LYS B N 1
ATOM 2955 C CA . LYS B 1 187 ? -8.992 -47.75 3.158 1 92.31 187 LYS B CA 1
ATOM 2956 C C . LYS B 1 187 ? -10.43 -47.5 3.623 1 92.31 187 LYS B C 1
ATOM 2958 O O . LYS B 1 187 ? -10.656 -46.75 4.578 1 92.31 187 LYS B O 1
ATOM 2963 N N . ILE B 1 188 ? -11.43 -48.156 2.912 1 87.19 188 ILE B N 1
ATOM 2964 C CA . ILE B 1 188 ? -12.836 -48.062 3.277 1 87.19 188 ILE B CA 1
ATOM 2965 C C . ILE B 1 188 ? -13.102 -48.875 4.535 1 87.19 188 ILE B C 1
ATOM 2967 O O . ILE B 1 188 ? -12.625 -50 4.664 1 87.19 188 ILE B O 1
#

Foldseek 3Di:
DPPPPPPPPPPPPPPPPPPPPPPPPPPPPDDPPDPPDDDDDDDDPVVVVVVVVVQVVQAWWWFDWDKAADDDPDPQKDKPPGIDTATATGGDPPDPAAFGKHAQDKDWDWAWIWMAGNVVRDIDIDTDIDIHGGTIDGANDDQVNQDPPWGARRNVNDTFHPPVVQQVVLVPDPQWDADGNHRDIHGD/DPPPPPPPPPPPPPPPPPPPPPPPPPPPPDDPPDPPDDDDDDDDPVVVVVVVVVQVVQAWWWFDWDKAADDDPDPQKDKPPGIDTATATGGDPPDPAAFGKHAQDKDWDWAWIWMAGNVVRDIDIDTDIDIHGGTIDGANDDQVNQDPPWGARRNVNDTFHPPVVQQVVLVPDPQWDADGNHRDIGGD

pLDDT: mean 81.92, std 20.93, range [26.23, 97.94]

Solvent-accessible surface area (backbone atoms only — not comparable to full-atom values): 21877 Å² total; per-residue (Å²): 137,84,79,77,78,77,76,77,75,77,75,75,75,72,73,73,71,71,70,74,67,66,78,69,70,75,66,74,79,78,73,75,83,50,73,70,38,67,48,78,47,82,81,43,70,67,48,49,52,50,30,50,52,50,44,62,74,24,37,51,45,69,40,36,73,38,84,43,76,45,66,55,94,41,93,58,39,44,40,39,62,45,48,40,74,36,36,32,43,54,39,47,30,75,87,87,43,64,46,44,34,36,52,49,34,71,45,79,42,74,41,47,31,38,37,37,31,65,86,77,70,43,77,44,37,26,34,33,32,37,75,28,33,68,35,40,44,70,23,65,62,52,71,81,66,36,54,80,69,29,40,62,35,60,75,73,53,40,69,40,56,78,60,54,68,60,49,58,58,31,69,70,38,87,62,37,42,78,36,80,76,67,60,41,77,39,76,111,135,84,79,77,76,78,78,77,76,76,76,73,75,70,74,73,71,72,71,73,68,66,78,69,72,76,67,74,79,79,73,76,84,50,71,68,40,69,48,79,46,82,82,45,71,67,50,48,51,52,31,50,54,51,44,63,73,25,38,50,45,71,40,36,73,38,85,42,76,46,67,52,95,42,94,59,40,42,41,38,62,45,47,39,74,37,35,33,44,55,40,47,31,74,88,87,41,67,45,42,33,36,51,49,34,70,46,79,43,72,40,47,30,37,38,36,31,64,87,77,70,43,74,44,35,27,33,34,30,38,76,28,33,68,34,42,44,72,23,66,62,54,71,82,66,36,53,81,68,29,38,62,35,60,74,73,51,40,67,39,56,77,61,52,68,60,49,58,58,30,70,72,36,88,61,37,43,76,36,81,76,65,61,42,77,38,77,110

InterPro domains:
  IPR029034 Cystine-knot cytokine [G3DSA:2.10.90.10] (49-150)
  IPR029034 Cystine-knot cytokine [SSF57501] (55-140)

Sequence (376 aa):
MEKLVLCLVLFAVVAVQARHQFPRVSERLGEPFRIGEYIKVVCTSELSNERDHIMEKSRCGEPKDVFVQLKPNSPHELVSPSAVWVKNCVGICDYDNEGSCIATETKIRHIPVRIYNGNTNKESCATYAVEEHVKCGCCALSPDHCVSPRVFNPRKCSCHCPNIEDRRECVKKTDMTWNRAHCKCEKIMEKLVLCLVLFAVVAVQARHQFPRVSERLGEPFRIGEYIKVVCTSELSNERDHIMEKSRCGEPKDVFVQLKPNSPHELVSPSAVWVKNCVGICDYDNEGSCIATETKIRHIPVRIYNGNTNKESCATYAVEEHVKCGCCALSPDHCVSPRVFNPRKCSCHCPNIEDRRECVKKTDMTWNRAHCKCEKI

Radius of gyration: 32.77 Å; Cα contacts (8 Å, |Δi|>4): 669; chains: 2; bounding box: 86×116×118 Å

Secondary structure (DSSP, 8-state):
-----------------------------SS---TT-EEEE---HHHHHHHHHHHHHTBS-S-EEEEEE---SSTTEEEESSEEEEEE---B-TTT--SEEEEEEEEEEEEEEEEEETTTTEEEEEEEEEEEEEEEEEESS-GGGS-TT-EEETTTTEEE-S-HHHHHHHHH-TTEEEETTTTEEEE-/-----------------------------SS---TT-EEEE---HHHHHHHHHHHHHTBS-S-EEEEEE---SSTTEEEESSEEEEEE---B-TTT--SEEEEEEEEEEEEEEEEEETTTTEEEEEEEEEEEEEEEEEESS-GGGS-TT-EEETTTTEEE-S-HHHHHHHHH-TTEEEETTTTEEEE-

Nearest PDB structures (foldseek):
  1wq8-assembly1_A  TM=7.648E-01  e=6.505E-06  Vipera aspis aspis
  1wq9-assembly1_B  TM=8.074E-01  e=2.173E-05  Daboia russelii russelii
  2xac-assembly1_A  TM=6.946E-01  e=1.327E-05  Homo sapiens
  4qci-assembly1_D  TM=8.189E-01  e=1.653E-04  Homo sapiens
  2xac-assembly1_B  TM=7.262E-01  e=1.481E-04  Homo sapiens